Protein AF-A0A9D4UY77-F1 (afdb_monomer)

pLDDT: mean 85.76, std 10.76, range [27.75, 97.62]

Organism: Adiantum capillus-veneris (NCBI:txid13818)

Nearest PDB structures (foldseek):
  3sqc-assembly2_B  TM=8.772E-01  e=5.416E-09  Alicyclobacillus acidocaldarius
  2sqc-assembly1_A  TM=8.711E-01  e=1.471E-08  Alicyclobacillus acidocaldarius
  1gsz-assembly1_A  TM=8.778E-01  e=2.354E-08  Alicyclobacillus acidocaldarius
  6vpt-assembly1_A  TM=4.471E-01  e=2.193E-01  Mycobacterium tuberculosis

Mean predicted aligned error: 7.68 Å

Radius of gyration: 22.61 Å; Cα contacts (8 Å, |Δi|>4): 182; chains: 1; bounding box: 55×45×61 Å

Sequence (213 aa):
MACGARECIVPLMIICDKNCVFKLKPEVSFEELYAEGRKNVRFGFAFGGSLTDKLFVGIDYTFKAMEKIELVQFRRWGLKEAARWVLKRQDQDSGELLGYYLPMFYAMVCMKIWGYDVTHPVLHRPLSAFEMFSIERKEHCVIQSAVSPVWDTTLVVRALVESRLPLDHSALQKAGKWLLEKQITKHGDWSYKSKAGYVPVGIPILQQMVPRC

Structure (mmCIF, N/CA/C/O backbone):
data_AF-A0A9D4UY77-F1
#
_entry.id   AF-A0A9D4UY77-F1
#
loop_
_atom_site.group_PDB
_atom_site.id
_atom_site.type_symbol
_atom_site.label_atom_id
_atom_site.label_alt_id
_atom_site.label_comp_id
_atom_site.label_asym_id
_atom_site.label_entity_id
_atom_site.label_seq_id
_atom_site.pdbx_PDB_ins_code
_atom_site.Cartn_x
_atom_site.Cartn_y
_atom_site.Cartn_z
_atom_site.occupancy
_atom_site.B_iso_or_equiv
_atom_site.auth_seq_id
_atom_site.auth_comp_id
_atom_site.auth_asym_id
_atom_site.auth_atom_id
_atom_site.pdbx_PDB_model_num
ATOM 1 N N . MET A 1 1 ? 9.483 6.361 11.131 1.00 71.75 1 MET A N 1
ATOM 2 C CA . MET A 1 1 ? 8.745 5.217 10.560 1.00 71.75 1 MET A CA 1
ATOM 3 C C . MET A 1 1 ? 9.216 4.981 9.131 1.00 71.75 1 MET A C 1
ATOM 5 O O . MET A 1 1 ? 9.461 5.963 8.435 1.00 71.75 1 MET A O 1
ATOM 9 N N . ALA A 1 2 ? 9.406 3.721 8.730 1.00 81.50 2 ALA A N 1
ATOM 10 C CA . ALA A 1 2 ? 9.722 3.354 7.345 1.00 81.50 2 ALA A CA 1
ATOM 11 C C . ALA A 1 2 ? 8.554 3.703 6.400 1.00 81.50 2 ALA A C 1
ATOM 13 O O . ALA A 1 2 ? 7.419 3.828 6.866 1.00 81.50 2 ALA A O 1
ATOM 14 N N . CYS A 1 3 ? 8.812 3.871 5.096 1.00 80.06 3 CYS A N 1
ATOM 15 C CA . CYS A 1 3 ? 7.778 4.271 4.131 1.00 80.06 3 CYS A CA 1
ATOM 16 C C . CYS A 1 3 ? 6.617 3.266 4.075 1.00 80.06 3 CYS A C 1
ATOM 18 O O . CYS A 1 3 ? 5.494 3.667 4.363 1.00 80.06 3 CYS A O 1
ATOM 20 N N . GLY A 1 4 ? 6.897 1.976 3.855 1.00 76.62 4 GLY A N 1
ATOM 21 C CA . GLY A 1 4 ? 5.855 0.947 3.734 1.00 76.62 4 GLY A CA 1
ATOM 22 C C . GLY A 1 4 ? 5.005 0.779 4.998 1.00 76.62 4 GLY A C 1
ATOM 23 O O . GLY A 1 4 ? 3.791 0.630 4.926 1.00 76.62 4 GLY A O 1
ATOM 24 N N . ALA A 1 5 ? 5.610 0.906 6.185 1.00 85.69 5 ALA A N 1
ATOM 25 C CA . ALA A 1 5 ? 4.853 0.878 7.438 1.00 85.69 5 ALA A CA 1
ATOM 26 C C . ALA A 1 5 ? 3.889 2.072 7.547 1.00 85.69 5 ALA A C 1
ATOM 28 O O . ALA A 1 5 ? 2.734 1.908 7.930 1.00 85.69 5 ALA A O 1
ATOM 29 N N . ARG A 1 6 ? 4.342 3.275 7.178 1.00 88.69 6 ARG A N 1
ATOM 30 C CA . ARG A 1 6 ? 3.513 4.488 7.209 1.00 88.69 6 ARG A CA 1
ATOM 31 C C . ARG A 1 6 ? 2.354 4.408 6.214 1.00 88.69 6 ARG A C 1
ATOM 33 O O . ARG A 1 6 ? 1.256 4.850 6.534 1.00 88.69 6 ARG A O 1
ATOM 40 N N . GLU A 1 7 ? 2.601 3.834 5.043 1.00 88.50 7 GLU A N 1
ATOM 41 C CA . GLU A 1 7 ? 1.604 3.639 3.988 1.00 88.50 7 GLU A CA 1
ATOM 42 C C . GLU A 1 7 ? 0.463 2.708 4.414 1.00 88.50 7 GLU A C 1
ATOM 44 O O . GLU A 1 7 ? -0.681 2.974 4.065 1.00 88.50 7 GLU A O 1
ATOM 49 N N . CYS A 1 8 ? 0.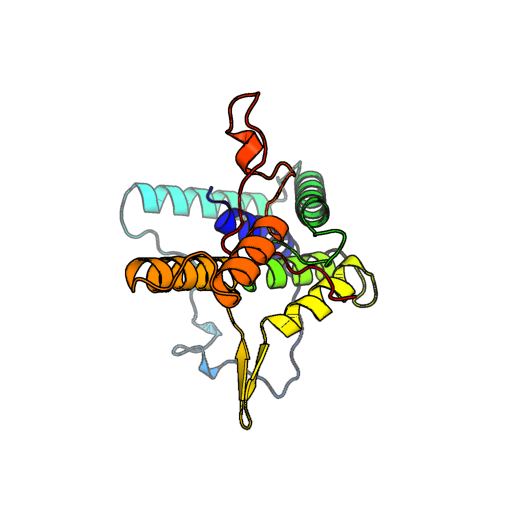734 1.693 5.240 1.00 91.06 8 CYS A N 1
ATOM 50 C CA . CYS A 1 8 ? -0.316 0.884 5.870 1.00 91.06 8 CYS A CA 1
ATOM 51 C C . CYS A 1 8 ? -0.981 1.597 7.056 1.00 91.06 8 CYS A C 1
ATOM 53 O O . CYS A 1 8 ? -2.202 1.574 7.200 1.00 91.06 8 CYS A O 1
ATOM 55 N N . ILE A 1 9 ? -0.179 2.208 7.933 1.00 92.81 9 ILE A N 1
ATOM 56 C CA . ILE A 1 9 ? -0.658 2.730 9.219 1.00 92.81 9 ILE A CA 1
ATOM 57 C C . ILE A 1 9 ? -1.608 3.913 9.031 1.00 92.81 9 ILE A C 1
ATOM 59 O O . ILE A 1 9 ? -2.610 3.986 9.735 1.00 92.81 9 ILE A O 1
ATOM 63 N N . VAL A 1 10 ? -1.347 4.821 8.085 1.00 93.38 10 VAL A N 1
ATOM 64 C CA . VAL A 1 10 ? -2.201 6.009 7.902 1.00 93.38 10 VAL A CA 1
ATOM 65 C C . VAL A 1 10 ? -3.646 5.650 7.515 1.00 93.38 10 VAL A C 1
ATOM 67 O O . VAL A 1 10 ? -4.557 6.121 8.199 1.00 93.38 10 VAL A O 1
ATOM 70 N N . PRO A 1 11 ? -3.900 4.792 6.508 1.00 93.19 11 PRO A N 1
ATOM 71 C CA . PRO A 1 11 ? -5.237 4.261 6.253 1.00 93.19 11 PRO A CA 1
ATOM 72 C C . PRO A 1 11 ? -5.823 3.486 7.438 1.00 93.19 11 PRO A C 1
ATOM 74 O O . PRO A 1 11 ? -6.992 3.683 7.774 1.00 93.19 11 PRO A O 1
ATOM 77 N N . LEU A 1 12 ? -5.022 2.641 8.100 1.00 94.19 12 LEU A N 1
ATOM 78 C CA . LEU A 1 12 ? -5.482 1.839 9.238 1.00 94.19 12 LEU A CA 1
ATOM 79 C C . LEU A 1 12 ? -5.956 2.697 10.410 1.00 94.19 12 LEU A C 1
ATOM 81 O O . LEU A 1 12 ? -6.930 2.326 11.053 1.00 94.19 12 LEU A O 1
ATOM 85 N N . MET A 1 13 ? -5.345 3.858 10.660 1.00 93.75 13 MET A N 1
ATOM 86 C CA . MET A 1 13 ? -5.824 4.780 11.695 1.00 93.75 13 MET A CA 1
ATOM 87 C C . MET A 1 13 ? -7.290 5.174 11.471 1.00 93.75 13 MET A C 1
ATOM 89 O O . MET A 1 13 ? -8.058 5.199 12.425 1.00 93.75 13 MET A O 1
ATOM 93 N N . ILE A 1 14 ? -7.703 5.424 10.223 1.00 93.94 14 ILE A N 1
ATOM 94 C CA . ILE A 1 14 ? -9.098 5.763 9.893 1.00 93.94 14 ILE A CA 1
ATOM 95 C C . ILE A 1 14 ? -10.001 4.533 10.006 1.00 93.94 14 ILE A C 1
ATOM 97 O O . ILE A 1 14 ? -11.114 4.634 10.520 1.00 93.94 14 ILE A O 1
ATOM 101 N N . ILE A 1 15 ? -9.536 3.374 9.533 1.00 94.56 15 ILE A N 1
ATOM 102 C CA . ILE A 1 15 ? -10.304 2.122 9.597 1.00 94.56 15 ILE A CA 1
ATOM 103 C C . ILE A 1 15 ? -10.591 1.748 11.057 1.00 94.56 15 ILE A C 1
ATOM 105 O O . ILE A 1 15 ? -11.744 1.493 11.404 1.00 94.56 15 ILE A O 1
ATOM 109 N N . CYS A 1 16 ? -9.565 1.762 11.911 1.00 92.25 16 CYS A N 1
ATOM 110 C CA . CYS A 1 16 ? -9.681 1.458 13.335 1.00 92.25 16 CYS A CA 1
ATOM 111 C C . CYS A 1 16 ? -10.553 2.481 14.069 1.00 92.25 16 CYS A C 1
ATOM 113 O O . CYS A 1 16 ? -11.378 2.090 14.886 1.00 92.25 16 CYS A O 1
ATOM 115 N N . ASP A 1 17 ? -10.418 3.770 13.742 1.00 91.62 17 ASP A N 1
ATOM 116 C CA . ASP A 1 17 ? -11.233 4.843 14.320 1.00 91.62 17 ASP A CA 1
ATOM 117 C C . ASP A 1 17 ? -12.728 4.667 14.035 1.00 91.62 17 ASP A C 1
ATOM 119 O O . ASP A 1 17 ? -13.570 4.828 14.917 1.00 91.62 17 ASP A O 1
ATOM 123 N N . LYS A 1 18 ? -13.060 4.329 12.787 1.00 89.25 18 LYS A N 1
ATOM 124 C CA . LYS A 1 18 ? -14.445 4.157 12.341 1.00 89.25 18 LYS A CA 1
ATOM 125 C C . LYS A 1 18 ? -15.036 2.820 12.760 1.00 89.25 18 LYS A C 1
ATOM 127 O O . LYS A 1 18 ? -16.258 2.715 12.824 1.00 89.25 18 LYS A O 1
ATOM 132 N N . ASN A 1 19 ? -14.182 1.823 12.996 1.00 87.19 19 ASN A N 1
ATOM 133 C CA . ASN A 1 19 ? -14.530 0.473 13.430 1.00 87.19 19 ASN A CA 1
ATOM 134 C C . ASN A 1 19 ? -15.744 -0.102 12.670 1.00 87.19 19 ASN A C 1
ATOM 136 O O . ASN A 1 19 ? -16.703 -0.606 13.257 1.00 87.19 19 ASN A O 1
ATOM 140 N N . CYS A 1 20 ? -15.745 0.066 11.343 1.00 88.19 20 CYS A N 1
ATOM 141 C CA . CYS A 1 20 ? -16.876 -0.311 10.504 1.00 88.19 20 CYS A CA 1
ATOM 142 C C . CYS A 1 20 ? -16.985 -1.838 10.428 1.00 88.19 20 CYS A C 1
ATOM 144 O O . CYS A 1 20 ? -16.041 -2.514 10.018 1.00 88.19 20 CYS A O 1
ATOM 146 N N . VAL A 1 21 ? -18.145 -2.380 10.803 1.00 88.19 21 VAL A N 1
ATOM 147 C CA . VAL A 1 21 ? -18.403 -3.823 10.771 1.00 88.19 21 VAL A CA 1
ATOM 148 C C . VAL A 1 21 ? -19.215 -4.172 9.529 1.00 88.19 21 VAL A C 1
ATOM 150 O O . VAL A 1 21 ? -20.401 -3.850 9.433 1.00 88.19 21 VAL A O 1
ATOM 153 N N . PHE A 1 22 ? -18.585 -4.879 8.593 1.00 86.06 22 PHE A N 1
ATOM 154 C CA . PHE A 1 22 ? -19.260 -5.455 7.434 1.00 86.06 22 PHE A CA 1
ATOM 155 C C . PHE A 1 22 ? -19.889 -6.793 7.829 1.00 86.06 22 PHE A C 1
ATOM 157 O O . PHE A 1 22 ? -19.186 -7.749 8.154 1.00 86.06 22 PHE A O 1
ATOM 164 N N . LYS A 1 23 ? -21.226 -6.853 7.842 1.00 86.12 23 LYS A N 1
ATOM 165 C CA . LYS A 1 23 ? -21.949 -8.084 8.177 1.00 86.12 23 LYS A CA 1
ATOM 166 C C . LYS A 1 23 ? -21.756 -9.114 7.067 1.00 86.12 23 LYS A C 1
ATOM 168 O O . LYS A 1 23 ? -22.012 -8.829 5.900 1.00 86.12 23 LYS A O 1
ATOM 173 N N . LEU A 1 24 ? -21.321 -10.304 7.458 1.00 85.69 24 LEU A N 1
ATOM 174 C CA . LEU A 1 24 ? -21.206 -11.451 6.568 1.00 85.69 24 LEU A CA 1
ATOM 175 C C . LEU A 1 24 ? -22.566 -12.121 6.391 1.00 85.69 24 LEU A C 1
ATOM 177 O O . LEU A 1 24 ? -23.494 -11.899 7.176 1.00 85.69 24 LEU A O 1
ATOM 181 N N . LYS A 1 25 ? -22.674 -12.941 5.347 1.00 87.56 25 LYS A N 1
ATOM 182 C CA . LYS A 1 25 ? -23.851 -13.785 5.167 1.00 87.56 25 LYS A CA 1
ATOM 183 C C . LYS A 1 25 ? -23.900 -14.851 6.274 1.00 87.56 25 LYS A C 1
ATOM 185 O O . LYS A 1 25 ? -22.834 -15.284 6.715 1.00 87.56 25 LYS A O 1
ATOM 190 N N . PRO A 1 26 ? -25.094 -15.283 6.720 1.00 79.25 26 PRO A N 1
ATOM 191 C CA . PRO A 1 26 ? -25.232 -16.200 7.853 1.00 79.25 26 PRO A CA 1
ATOM 192 C C . PRO A 1 26 ? -24.542 -17.556 7.663 1.00 79.25 26 PRO A C 1
ATOM 194 O O . PRO A 1 26 ? -24.238 -18.213 8.653 1.00 79.25 26 PRO A O 1
ATOM 197 N N . GLU A 1 27 ? -24.294 -17.980 6.420 1.00 84.94 27 GLU A N 1
ATOM 198 C CA . GLU A 1 27 ? -23.667 -19.274 6.129 1.00 84.94 27 GLU A CA 1
ATOM 199 C C . GLU A 1 27 ? -22.156 -19.294 6.410 1.00 84.94 27 GLU A C 1
ATOM 201 O O . GLU A 1 27 ? -21.567 -20.368 6.508 1.00 84.94 27 GLU A O 1
ATOM 206 N N . VAL A 1 28 ? -21.520 -18.125 6.543 1.00 84.62 28 VAL A N 1
ATOM 207 C CA . VAL A 1 28 ? -20.084 -18.008 6.823 1.00 84.62 28 VAL A CA 1
ATOM 208 C C . VAL A 1 28 ? -19.894 -17.697 8.304 1.00 84.62 28 VAL A C 1
ATOM 210 O O . VAL A 1 28 ? -20.137 -16.578 8.760 1.00 84.62 28 VAL A O 1
ATOM 213 N N . SER A 1 29 ? -19.450 -18.705 9.048 1.00 84.81 29 SER A N 1
ATOM 214 C CA . SER A 1 29 ? -19.019 -18.584 10.440 1.00 84.81 29 SER A CA 1
ATOM 215 C C . SER A 1 29 ? -17.493 -18.655 10.527 1.00 84.81 29 SER A C 1
ATOM 217 O O . SER A 1 29 ? -16.843 -19.091 9.587 1.00 84.81 29 SER A O 1
ATOM 219 N N . PHE A 1 30 ? -16.939 -18.198 11.648 1.00 87.44 30 PHE A N 1
ATOM 220 C CA . PHE A 1 30 ? -15.512 -18.310 11.974 1.00 87.44 30 PHE A CA 1
ATOM 221 C C . PHE A 1 30 ? -15.304 -18.889 13.378 1.00 87.44 30 PHE A C 1
ATOM 223 O O . PHE A 1 30 ? -14.289 -18.627 14.025 1.00 87.44 30 PHE A O 1
ATOM 230 N N . GLU A 1 31 ? -16.290 -19.620 13.903 1.00 87.12 31 GLU A N 1
ATOM 231 C CA . GLU A 1 31 ? -16.188 -20.241 15.230 1.00 87.12 31 GLU A CA 1
ATOM 232 C C . GLU A 1 31 ? -15.046 -21.273 15.278 1.00 87.12 31 GLU A C 1
ATOM 234 O O . GLU A 1 31 ? -14.397 -21.422 16.311 1.00 87.12 31 GLU A O 1
ATOM 239 N N . GLU A 1 32 ? -14.721 -21.900 14.145 1.00 89.25 32 GLU A N 1
ATOM 240 C CA . GLU A 1 32 ? -13.610 -22.841 13.987 1.00 89.25 32 GLU A CA 1
ATOM 241 C C . GLU A 1 32 ? -12.220 -22.213 14.182 1.00 89.25 32 GLU A C 1
ATOM 243 O O . GLU A 1 32 ? -11.266 -22.926 14.489 1.00 89.25 32 GLU A O 1
ATOM 248 N N . LEU A 1 33 ? -12.089 -20.886 14.051 1.00 90.25 33 LEU A N 1
ATOM 249 C CA . LEU A 1 33 ? -10.820 -20.188 14.293 1.00 90.25 33 LEU A CA 1
ATOM 250 C C . LEU A 1 33 ? -10.512 -20.032 15.791 1.00 90.25 33 LEU A C 1
ATOM 252 O O . LEU A 1 33 ? -9.394 -19.664 16.157 1.00 90.25 33 LEU A O 1
ATOM 256 N N . TYR A 1 34 ? -11.485 -20.299 16.666 1.00 89.25 34 TYR A N 1
ATOM 257 C CA . TYR A 1 34 ? -11.351 -20.134 18.107 1.00 89.25 34 TYR A CA 1
ATOM 258 C C . TYR A 1 34 ? -11.230 -21.489 18.804 1.00 89.25 34 TYR A C 1
ATOM 260 O O . TYR A 1 34 ? -12.232 -22.095 19.174 1.00 89.25 34 TYR A O 1
ATOM 268 N N . ALA A 1 35 ? -9.995 -21.927 19.066 1.00 87.25 35 ALA A N 1
ATOM 269 C CA . ALA A 1 35 ? -9.722 -23.197 19.753 1.00 87.25 35 ALA A CA 1
ATOM 270 C C . ALA A 1 35 ? -10.440 -23.324 21.114 1.00 87.25 35 ALA A C 1
ATOM 272 O O . ALA A 1 35 ? -10.899 -24.398 21.485 1.00 87.25 35 ALA A O 1
ATOM 273 N N . GLU A 1 36 ? -10.568 -22.215 21.845 1.00 87.12 36 GLU A N 1
ATOM 274 C CA . GLU A 1 36 ? -11.215 -22.153 23.164 1.00 87.12 36 GLU A CA 1
ATOM 275 C C . GLU A 1 36 ? -12.702 -21.746 23.084 1.00 87.12 36 GLU A C 1
ATOM 277 O O . GLU A 1 36 ? -13.371 -21.611 24.112 1.00 87.12 36 GLU A O 1
ATOM 282 N N . GLY A 1 37 ? -13.228 -21.529 21.872 1.00 86.25 37 GLY A N 1
ATOM 283 C CA . GLY A 1 37 ? -14.532 -20.923 21.609 1.00 86.25 37 GLY A CA 1
ATOM 284 C C . GLY A 1 37 ? -14.515 -19.395 21.734 1.00 86.25 37 GLY A C 1
ATOM 285 O O . GLY A 1 37 ? -13.884 -18.820 22.624 1.00 86.25 37 GLY A O 1
ATOM 286 N N . ARG A 1 38 ? -15.250 -18.701 20.856 1.00 83.94 38 ARG A N 1
ATOM 287 C CA . ARG A 1 38 ? -15.190 -17.234 20.700 1.00 83.94 38 ARG A CA 1
ATOM 288 C C . ARG A 1 38 ? -15.418 -16.430 21.986 1.00 83.94 38 ARG A C 1
ATOM 290 O O . ARG A 1 38 ? -14.855 -15.351 22.144 1.00 83.94 38 ARG A O 1
ATOM 297 N N . LYS A 1 39 ? -16.236 -16.941 22.911 1.00 84.50 39 LYS A N 1
ATOM 298 C CA . LYS A 1 39 ? -16.562 -16.272 24.186 1.00 84.50 39 LYS A CA 1
ATOM 299 C C . LYS A 1 39 ? -15.408 -16.264 25.193 1.00 84.50 39 LYS A C 1
ATOM 301 O O . LYS A 1 39 ? -15.383 -15.391 26.053 1.00 84.50 39 LYS A O 1
ATOM 306 N N . ASN A 1 40 ? -14.481 -17.213 25.091 1.00 83.88 40 ASN A N 1
ATOM 307 C CA . ASN A 1 40 ? -13.401 -17.392 26.066 1.00 83.88 40 ASN A CA 1
ATOM 308 C C . ASN A 1 40 ? -12.115 -16.647 25.676 1.00 83.88 40 ASN A C 1
ATOM 310 O O . ASN A 1 40 ? -11.180 -16.551 26.469 1.00 83.88 40 ASN A O 1
ATOM 314 N N . VAL A 1 41 ? -12.087 -16.071 24.473 1.00 83.12 41 VAL A N 1
ATOM 315 C CA . VAL A 1 41 ? -10.917 -15.401 23.908 1.00 83.12 41 VAL A CA 1
ATOM 316 C C . VAL A 1 41 ? -10.585 -14.131 24.682 1.00 83.12 41 VAL A C 1
ATOM 318 O O . VAL A 1 41 ? -11.417 -13.237 24.858 1.00 83.12 41 VAL A O 1
ATOM 321 N N . ARG A 1 42 ? -9.319 -14.012 25.081 1.00 80.06 42 ARG A N 1
ATOM 322 C CA . ARG A 1 42 ? -8.773 -12.804 25.702 1.00 80.06 42 ARG A CA 1
ATOM 323 C C . ARG A 1 42 ? -8.037 -11.969 24.657 1.00 80.06 42 ARG A C 1
ATOM 325 O O . ARG A 1 42 ? -6.944 -12.317 24.237 1.00 80.06 42 ARG A O 1
ATOM 332 N N . PHE A 1 43 ? -8.622 -10.836 24.273 1.00 75.12 43 PHE A N 1
ATOM 333 C CA . PHE A 1 43 ? -8.049 -9.919 23.274 1.00 75.12 43 PHE A CA 1
ATOM 334 C C . PHE A 1 43 ? -7.027 -8.912 23.843 1.00 75.12 43 PHE A C 1
ATOM 336 O O . PHE A 1 43 ? -6.484 -8.097 23.102 1.00 75.12 43 PHE A O 1
ATOM 343 N N . GLY A 1 44 ? -6.792 -8.914 25.159 1.00 71.38 44 GLY A N 1
ATOM 344 C CA . GLY A 1 44 ? -5.863 -7.991 25.817 1.00 71.38 44 GLY A CA 1
ATOM 345 C C . GLY A 1 44 ? -4.422 -8.498 25.800 1.00 71.38 44 GLY A C 1
ATOM 346 O O . GLY A 1 44 ? -4.177 -9.684 26.010 1.00 71.38 44 GLY A O 1
ATOM 347 N N . PHE A 1 45 ? -3.460 -7.592 25.617 1.00 72.06 45 PHE A N 1
ATOM 348 C CA . PHE A 1 45 ? -2.047 -7.918 25.807 1.00 72.06 45 PHE A CA 1
ATOM 349 C C . PHE A 1 45 ? -1.758 -8.145 27.294 1.00 72.06 45 PHE A C 1
ATOM 351 O O . PHE A 1 45 ? -2.169 -7.348 28.144 1.00 72.06 45 PHE A O 1
ATOM 358 N N . ALA A 1 46 ? -1.050 -9.231 27.607 1.00 69.19 46 ALA A N 1
ATOM 359 C CA . ALA A 1 46 ? -0.562 -9.487 28.955 1.00 69.19 46 ALA A CA 1
ATOM 360 C C . ALA A 1 46 ? 0.598 -8.533 29.280 1.00 69.19 46 ALA A C 1
ATOM 362 O O . ALA A 1 46 ? 1.474 -8.311 28.446 1.00 69.19 46 ALA A O 1
ATOM 363 N N . PHE A 1 47 ? 0.642 -8.012 30.510 1.00 67.81 47 PHE A N 1
ATOM 364 C CA . PHE A 1 47 ? 1.799 -7.280 31.037 1.00 67.81 47 PHE A CA 1
ATOM 365 C C . PHE A 1 47 ? 2.948 -8.256 31.351 1.00 67.81 47 PHE A C 1
ATOM 367 O O . PHE A 1 47 ? 3.301 -8.488 32.507 1.00 67.81 47 PHE A O 1
ATOM 374 N N . GLY A 1 48 ? 3.502 -8.873 30.311 1.00 66.06 48 GLY A N 1
ATOM 375 C CA . GLY A 1 48 ? 4.675 -9.742 30.369 1.00 66.06 48 GLY A CA 1
ATOM 376 C C . GLY A 1 48 ? 5.879 -9.093 29.687 1.00 66.06 48 GLY A C 1
ATOM 377 O O . GLY A 1 48 ? 5.722 -8.167 28.899 1.00 66.06 48 GLY A O 1
ATOM 378 N N . GLY A 1 49 ? 7.083 -9.580 29.990 1.00 80.19 49 GLY A N 1
ATOM 379 C CA . GLY A 1 49 ? 8.308 -9.161 29.304 1.00 80.19 49 GLY A CA 1
ATOM 380 C C . GLY A 1 49 ? 9.076 -8.015 29.969 1.00 80.19 49 GLY A C 1
ATOM 381 O O . GLY A 1 49 ? 9.046 -7.835 31.194 1.00 80.19 49 GLY A O 1
ATOM 382 N N . SER A 1 50 ? 9.827 -7.291 29.140 1.00 85.62 50 SER A N 1
ATOM 383 C CA . SER A 1 50 ? 10.787 -6.255 29.533 1.00 85.62 50 SER A CA 1
ATOM 384 C C . SER A 1 50 ? 10.107 -4.991 30.082 1.00 85.62 50 SER A C 1
ATOM 386 O O . SER A 1 50 ? 8.894 -4.801 29.969 1.00 85.62 50 SER A O 1
ATOM 388 N N . LEU A 1 51 ? 10.886 -4.087 30.691 1.00 87.25 51 LEU A N 1
ATOM 389 C CA . LEU A 1 51 ? 10.360 -2.813 31.202 1.00 87.25 51 LEU A CA 1
ATOM 390 C C . LEU A 1 51 ? 9.760 -1.949 30.081 1.00 87.25 51 LEU A C 1
ATOM 392 O O . LEU A 1 51 ? 8.738 -1.295 30.284 1.00 87.25 51 LEU A O 1
ATOM 396 N N . THR A 1 52 ? 10.364 -1.982 28.892 1.00 86.44 52 THR A N 1
ATOM 397 C CA . THR A 1 52 ? 9.856 -1.286 27.707 1.00 86.44 52 THR A CA 1
ATOM 398 C C . THR A 1 52 ? 8.513 -1.845 27.258 1.00 86.44 52 THR A C 1
ATOM 400 O O . THR A 1 52 ? 7.617 -1.061 26.962 1.00 86.44 52 THR A O 1
ATOM 403 N N . ASP A 1 53 ? 8.323 -3.166 27.288 1.00 85.38 53 ASP A N 1
ATOM 404 C CA . ASP A 1 53 ? 7.052 -3.787 26.889 1.00 85.38 53 ASP A CA 1
ATOM 405 C C . ASP A 1 53 ? 5.917 -3.335 27.809 1.00 85.38 53 ASP A C 1
ATOM 407 O O . ASP A 1 53 ? 4.863 -2.895 27.352 1.00 85.38 53 ASP A O 1
ATOM 411 N N . LYS A 1 54 ? 6.168 -3.344 29.123 1.00 88.50 54 LYS A N 1
ATOM 412 C CA . LYS A 1 54 ? 5.201 -2.870 30.123 1.00 88.50 54 LYS A CA 1
ATOM 413 C C . LYS A 1 54 ? 4.856 -1.395 29.930 1.00 88.50 54 LYS A C 1
ATOM 415 O O . LYS A 1 54 ? 3.692 -1.025 30.081 1.00 88.50 54 LYS A O 1
ATOM 420 N N . LEU A 1 55 ? 5.839 -0.569 29.570 1.00 91.44 55 LEU A N 1
ATOM 421 C CA . LEU A 1 55 ? 5.620 0.842 29.263 1.00 91.44 55 LEU A CA 1
ATOM 422 C C . LEU A 1 55 ? 4.731 1.015 28.023 1.00 91.44 55 LEU A C 1
ATOM 424 O O . LEU A 1 55 ? 3.747 1.750 28.086 1.00 91.44 55 LEU A O 1
ATOM 428 N N . PHE A 1 56 ? 5.030 0.322 26.920 1.00 90.12 56 PHE A N 1
ATOM 429 C CA . PHE A 1 56 ? 4.227 0.393 25.693 1.00 90.12 56 PHE A CA 1
ATOM 430 C C . PHE A 1 56 ? 2.787 -0.073 25.915 1.00 90.12 56 PHE A C 1
ATOM 432 O O . PHE A 1 56 ? 1.854 0.601 25.480 1.00 90.12 56 PHE A O 1
ATOM 439 N N . VAL A 1 57 ? 2.600 -1.180 26.637 1.00 88.19 57 VAL A N 1
ATOM 440 C CA . VAL A 1 57 ? 1.267 -1.693 26.978 1.00 88.19 57 VAL A CA 1
ATOM 441 C C . VAL A 1 57 ? 0.520 -0.701 27.878 1.00 88.19 57 VAL A C 1
ATOM 443 O O . VAL A 1 57 ? -0.655 -0.426 27.646 1.00 88.19 57 VAL A O 1
ATOM 446 N N . GLY A 1 58 ? 1.194 -0.096 28.862 1.00 89.81 58 GLY A N 1
ATOM 447 C CA . GLY A 1 58 ? 0.600 0.938 29.716 1.00 89.81 58 GLY A CA 1
ATOM 448 C C . GLY A 1 58 ? 0.144 2.178 28.937 1.00 89.81 58 GLY A C 1
ATOM 449 O O . GLY A 1 58 ? -0.962 2.677 29.160 1.00 89.81 58 GLY A O 1
ATOM 450 N N . ILE A 1 59 ? 0.957 2.646 27.984 1.00 91.88 59 ILE A N 1
ATOM 451 C CA . ILE A 1 59 ? 0.606 3.764 27.093 1.00 91.88 59 ILE A CA 1
ATOM 452 C C . ILE A 1 59 ? -0.603 3.400 26.218 1.00 91.88 59 ILE A C 1
ATOM 454 O O . ILE A 1 59 ? -1.542 4.189 26.124 1.00 91.88 59 ILE A O 1
ATOM 458 N N . ASP A 1 60 ? -0.623 2.201 25.631 1.00 90.50 60 ASP A N 1
ATOM 459 C CA . ASP A 1 60 ? -1.738 1.722 24.804 1.00 90.50 60 ASP A CA 1
AT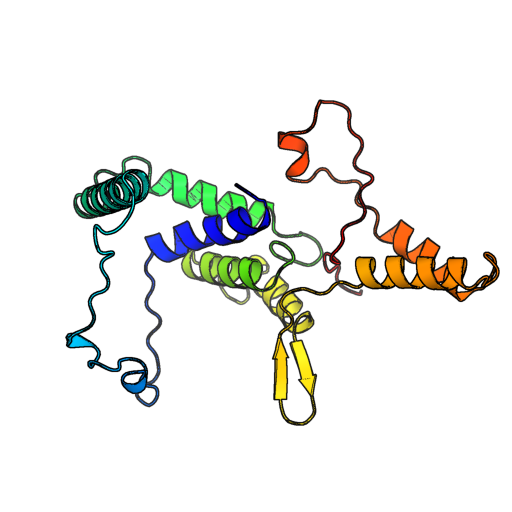OM 460 C C . ASP A 1 60 ? -3.062 1.663 25.589 1.00 90.50 60 ASP A C 1
ATOM 462 O O . ASP A 1 60 ? -4.077 2.202 25.139 1.00 90.50 60 ASP A O 1
ATOM 466 N N . TYR A 1 61 ? -3.057 1.101 26.804 1.00 89.25 61 TYR A N 1
ATOM 467 C CA . TYR A 1 61 ? -4.244 1.104 27.669 1.00 89.25 61 TYR A CA 1
ATOM 468 C C . TYR A 1 61 ? -4.683 2.520 28.050 1.00 89.25 61 TYR A C 1
ATOM 470 O O . TYR A 1 61 ? -5.885 2.786 28.107 1.00 89.25 61 TYR A O 1
ATOM 478 N N . THR A 1 62 ? -3.734 3.433 28.271 1.00 90.50 62 THR A N 1
ATOM 479 C CA . THR A 1 62 ? -4.036 4.836 28.583 1.00 90.50 62 THR A CA 1
ATOM 480 C C . THR A 1 62 ? -4.729 5.519 27.408 1.00 90.50 62 THR A C 1
ATOM 482 O O . THR A 1 62 ? -5.778 6.134 27.594 1.00 90.50 62 THR A O 1
ATOM 485 N N . PHE A 1 63 ? -4.221 5.358 26.183 1.00 90.06 63 PHE A N 1
ATOM 486 C CA . PHE A 1 63 ? -4.864 5.923 24.994 1.00 90.06 63 PHE A CA 1
ATOM 487 C C . PHE A 1 63 ? -6.246 5.324 24.732 1.00 90.06 63 PHE A C 1
ATOM 489 O O . PHE A 1 63 ? -7.183 6.071 24.452 1.00 90.06 63 PHE A O 1
ATOM 496 N N . LYS A 1 64 ? -6.422 4.012 24.916 1.00 88.00 64 LYS A N 1
ATOM 497 C CA . LYS A 1 64 ? -7.743 3.366 24.828 1.00 88.00 64 LYS A CA 1
ATOM 498 C C . LYS A 1 64 ? -8.712 3.883 25.892 1.00 88.00 64 LYS A C 1
ATOM 500 O O . LYS A 1 64 ? -9.898 4.049 25.615 1.00 88.00 64 LYS A O 1
ATOM 505 N N . ALA A 1 65 ? -8.233 4.141 27.110 1.00 89.88 65 ALA A N 1
ATOM 506 C CA . ALA A 1 65 ? -9.045 4.742 28.163 1.00 89.88 65 ALA A CA 1
ATOM 507 C C . ALA A 1 65 ? -9.448 6.178 27.797 1.00 89.88 65 ALA A C 1
ATOM 509 O O . ALA A 1 65 ? -10.628 6.499 27.894 1.00 89.88 65 ALA A O 1
ATOM 510 N N . MET A 1 66 ? -8.507 6.995 27.305 1.00 89.44 66 MET A N 1
ATOM 511 C CA . MET A 1 66 ? -8.769 8.354 26.812 1.00 89.44 66 MET A CA 1
ATOM 512 C C . MET A 1 66 ? -9.779 8.380 25.659 1.00 89.44 66 MET A C 1
ATOM 514 O O . MET A 1 66 ? -10.624 9.272 25.607 1.00 89.44 66 MET A O 1
ATOM 518 N N . GLU A 1 67 ? -9.717 7.399 24.756 1.00 87.50 67 GLU A N 1
ATOM 519 C CA . GLU A 1 67 ? -10.681 7.251 23.665 1.00 87.50 67 GLU A CA 1
ATOM 520 C C . GLU A 1 67 ? -12.090 6.942 24.191 1.00 87.50 67 GLU A C 1
ATOM 522 O O . GLU A 1 67 ? -13.053 7.555 23.733 1.00 87.50 67 GLU A O 1
ATOM 527 N N . LYS A 1 68 ? -12.218 6.058 25.193 1.00 86.62 68 LYS A N 1
ATOM 528 C CA . LYS A 1 68 ? -13.514 5.715 25.813 1.00 86.62 68 LYS A CA 1
ATOM 529 C C . LYS A 1 68 ? -14.191 6.893 26.510 1.00 86.62 68 LYS A C 1
ATOM 531 O O . LYS A 1 68 ? -15.414 6.933 26.558 1.00 86.62 68 LYS A O 1
ATOM 536 N N . ILE A 1 69 ? -13.409 7.817 27.064 1.00 90.44 69 ILE A N 1
ATOM 537 C CA . ILE A 1 69 ? -13.909 9.035 27.725 1.00 90.44 69 ILE A CA 1
ATOM 538 C C . ILE A 1 69 ? -13.959 10.245 26.777 1.00 90.44 69 ILE A C 1
ATOM 540 O O . ILE A 1 69 ? -14.137 11.370 27.232 1.00 90.44 69 ILE A O 1
ATOM 544 N N . GLU A 1 70 ? -13.774 10.023 25.470 1.00 83.75 70 GLU A N 1
ATOM 545 C CA . GLU A 1 70 ? -13.848 11.027 24.399 1.00 83.75 70 GLU A CA 1
ATOM 546 C C . GLU A 1 70 ? -12.912 12.245 24.559 1.00 83.75 70 GLU A C 1
ATOM 548 O O . GLU A 1 70 ? -13.111 13.286 23.930 1.00 83.75 70 GLU A O 1
ATOM 553 N N . LEU A 1 71 ? -11.817 12.123 25.320 1.00 84.25 71 LEU A N 1
ATOM 554 C CA . LEU A 1 71 ? -10.858 13.213 25.568 1.00 84.25 71 LEU A CA 1
ATOM 555 C C . LEU A 1 71 ? -9.855 13.435 24.416 1.00 84.25 71 LEU A C 1
ATOM 557 O O . LEU A 1 71 ? -8.695 13.787 24.634 1.00 84.25 71 LEU A O 1
ATOM 561 N N . VAL A 1 72 ? -10.284 13.254 23.164 1.00 83.06 72 VAL A N 1
ATOM 562 C CA . VAL A 1 72 ? -9.422 13.369 21.974 1.00 83.06 72 VAL A CA 1
ATOM 563 C C . VAL A 1 72 ? -9.804 14.608 21.158 1.00 83.06 72 VAL A C 1
ATOM 565 O O . VAL A 1 72 ? -10.441 14.528 20.106 1.00 83.06 72 VAL A O 1
ATOM 568 N N . GLN A 1 73 ? -9.391 15.779 21.647 1.00 82.06 73 GLN A N 1
ATOM 569 C CA . GLN A 1 73 ? -9.823 17.098 21.149 1.00 82.06 73 GLN A CA 1
ATOM 570 C C . GLN A 1 73 ? -9.582 17.332 19.643 1.00 82.06 73 GLN A C 1
ATOM 572 O O . GLN A 1 73 ? -10.354 18.038 18.997 1.00 82.06 73 GLN A O 1
ATOM 577 N N . PHE A 1 74 ? -8.563 16.702 19.046 1.00 88.38 74 PHE A N 1
ATOM 578 C CA . PHE A 1 74 ? -8.203 16.885 17.630 1.00 88.38 74 PHE A CA 1
ATOM 579 C C . PHE A 1 74 ? -8.528 15.685 16.731 1.00 88.38 74 PHE A C 1
ATOM 581 O O . PHE A 1 74 ? -8.085 15.646 15.580 1.00 88.38 74 PHE A O 1
ATOM 588 N N . ARG A 1 75 ? -9.338 14.727 17.207 1.00 89.38 75 ARG A N 1
ATOM 589 C CA . ARG A 1 75 ? -9.676 13.487 16.480 1.00 89.38 75 ARG A CA 1
ATOM 590 C C . ARG A 1 75 ? -10.147 13.756 15.048 1.00 89.38 75 ARG A C 1
ATOM 592 O O . ARG A 1 75 ? -9.569 13.256 14.089 1.00 89.38 75 ARG A O 1
ATOM 599 N N . ARG A 1 76 ? -11.151 14.625 14.880 1.00 90.44 76 ARG A N 1
ATOM 600 C CA . ARG A 1 76 ? -11.727 14.954 13.559 1.00 90.44 76 ARG A CA 1
ATOM 601 C C . ARG A 1 76 ? -10.719 15.591 12.606 1.00 90.44 76 ARG A C 1
ATOM 603 O O . ARG A 1 76 ? -10.769 15.324 11.408 1.00 90.44 76 ARG A O 1
ATOM 610 N N . TRP A 1 77 ? -9.847 16.454 13.122 1.00 93.44 77 TRP A N 1
ATOM 611 C CA . TRP A 1 77 ? -8.818 17.099 12.312 1.00 93.44 77 TRP A CA 1
ATOM 612 C C . TRP A 1 77 ? -7.777 16.073 11.855 1.00 93.44 77 TRP A C 1
ATOM 614 O O . TRP A 1 77 ? -7.534 15.964 10.656 1.00 93.44 77 TRP A O 1
ATOM 624 N N . GLY A 1 78 ? -7.277 15.239 12.773 1.00 93.56 78 GLY A N 1
ATOM 625 C CA . GLY A 1 78 ? -6.317 14.178 12.456 1.00 93.56 78 GLY A CA 1
ATOM 626 C C . GLY A 1 78 ? -6.837 13.196 11.404 1.00 93.56 78 GLY A C 1
ATOM 627 O O . GLY A 1 78 ? -6.118 12.867 10.464 1.00 93.56 78 GLY A O 1
ATOM 628 N N . LEU A 1 79 ? -8.111 12.800 11.489 1.00 93.50 79 LEU A N 1
ATOM 629 C CA . LEU A 1 79 ? -8.742 11.929 10.490 1.00 93.50 79 LEU A CA 1
ATOM 630 C C . LEU A 1 79 ? -8.838 12.585 9.107 1.00 93.50 79 LEU A C 1
ATOM 632 O O . LEU A 1 79 ? -8.574 11.935 8.097 1.00 93.50 79 LEU A O 1
ATOM 636 N N . LYS A 1 80 ? -9.184 13.877 9.045 1.00 94.75 80 LYS A N 1
ATOM 637 C CA . LYS A 1 80 ? -9.217 14.627 7.779 1.00 94.75 80 LYS A CA 1
ATOM 638 C C . LYS A 1 80 ? -7.824 14.754 7.166 1.00 94.75 80 LYS A C 1
ATOM 640 O O . LYS A 1 80 ? -7.688 14.588 5.955 1.00 94.75 80 LYS A O 1
ATOM 645 N N . GLU A 1 81 ? -6.803 15.022 7.979 1.00 95.38 81 GLU A N 1
ATOM 646 C CA . GLU A 1 81 ? -5.416 15.059 7.507 1.00 95.38 81 GLU A CA 1
ATOM 647 C C . GLU A 1 81 ? -4.947 13.689 7.020 1.00 95.38 81 GLU A C 1
ATOM 649 O O . GLU A 1 81 ? -4.333 13.609 5.960 1.00 95.38 81 GLU A O 1
ATOM 654 N N . ALA A 1 82 ? -5.282 12.609 7.729 1.00 94.38 82 ALA A N 1
ATOM 655 C CA . ALA A 1 82 ? -4.970 11.249 7.301 1.00 94.38 82 ALA A CA 1
ATOM 656 C C . ALA A 1 82 ? -5.646 10.912 5.960 1.00 94.38 82 ALA A C 1
ATOM 658 O O . ALA A 1 82 ? -4.985 10.417 5.049 1.00 94.38 82 ALA A O 1
ATOM 659 N N . ALA A 1 83 ? -6.925 11.257 5.782 1.00 93.50 83 ALA A N 1
ATOM 660 C CA . ALA A 1 83 ? -7.636 11.022 4.525 1.00 93.50 83 ALA A CA 1
ATOM 661 C C . ALA A 1 83 ? -7.018 11.837 3.378 1.00 93.50 83 ALA A C 1
ATOM 663 O O . ALA A 1 83 ? -6.760 11.307 2.295 1.00 93.50 83 ALA A O 1
ATOM 664 N N . ARG A 1 84 ? -6.693 13.112 3.629 1.00 94.00 84 ARG A N 1
ATOM 665 C CA . ARG A 1 84 ? -5.986 13.962 2.661 1.00 94.00 84 ARG A CA 1
ATOM 666 C C . ARG A 1 84 ? -4.600 13.414 2.329 1.00 94.00 84 ARG A C 1
ATOM 668 O O . ARG A 1 84 ? -4.179 13.482 1.177 1.00 94.00 84 ARG A O 1
ATOM 675 N N . TRP A 1 85 ? -3.891 12.876 3.318 1.00 92.69 85 TRP A N 1
ATOM 676 C CA . TRP A 1 85 ? -2.567 12.286 3.145 1.00 92.69 85 TRP A CA 1
ATOM 677 C C . TRP A 1 85 ? -2.603 11.091 2.191 1.00 92.69 85 TRP A C 1
ATOM 679 O O . TRP A 1 85 ? -1.710 10.987 1.345 1.00 92.69 85 TRP A O 1
ATOM 689 N N . VAL A 1 86 ? -3.635 10.243 2.307 1.00 91.56 86 VAL A N 1
ATOM 690 C CA . VAL A 1 86 ? -3.873 9.095 1.416 1.00 91.56 86 VAL A CA 1
ATOM 691 C C . VAL A 1 86 ? -4.192 9.579 0.001 1.00 91.56 86 VAL A C 1
ATOM 693 O O . VAL A 1 86 ? -3.506 9.187 -0.939 1.00 91.56 86 VAL A O 1
ATOM 696 N N . LEU A 1 87 ? -5.144 10.507 -0.150 1.00 90.12 87 LEU A N 1
ATOM 697 C CA . LEU A 1 87 ? -5.542 11.053 -1.456 1.00 90.12 87 LEU A CA 1
ATOM 698 C C . LEU A 1 87 ? -4.389 11.745 -2.194 1.00 90.12 87 LEU A C 1
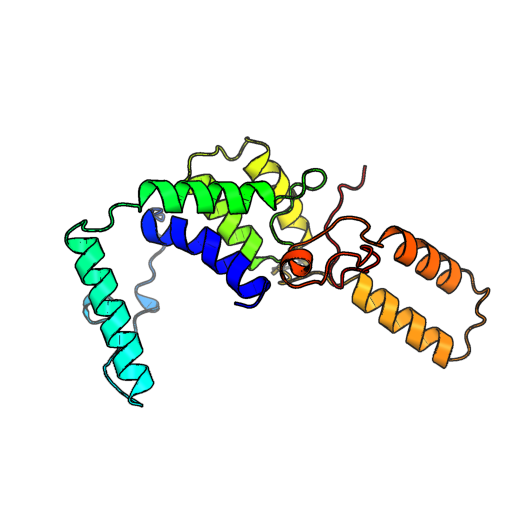ATOM 700 O O . LEU A 1 87 ? -4.238 11.584 -3.398 1.00 90.12 87 LEU A O 1
ATOM 704 N N . LYS A 1 88 ? -3.538 12.492 -1.480 1.00 88.75 88 LYS A N 1
ATOM 705 C CA . LYS A 1 88 ? -2.394 13.200 -2.080 1.00 88.75 88 LYS A CA 1
ATOM 706 C C . LYS A 1 88 ? -1.348 12.251 -2.682 1.00 88.75 88 LYS A C 1
ATOM 708 O O . LYS A 1 88 ? -0.549 12.685 -3.506 1.00 88.75 88 LYS A O 1
ATOM 713 N N . ARG A 1 89 ? -1.312 10.994 -2.233 1.00 85.00 89 ARG A N 1
ATOM 714 C CA . ARG A 1 89 ? -0.357 9.969 -2.687 1.00 85.00 89 ARG A CA 1
ATOM 715 C C . ARG A 1 89 ? -0.969 8.953 -3.639 1.00 85.00 89 ARG A C 1
ATOM 717 O O . ARG A 1 89 ? -0.268 8.032 -4.046 1.00 85.00 89 ARG A O 1
ATOM 724 N N . GLN A 1 90 ? -2.244 9.113 -3.978 1.00 83.62 90 GLN A N 1
ATOM 725 C CA . GLN A 1 90 ? -2.816 8.398 -5.100 1.00 83.62 90 GLN A CA 1
ATOM 726 C C . GLN A 1 90 ? -2.176 8.927 -6.383 1.00 83.62 90 GLN A C 1
ATOM 728 O O . GLN A 1 90 ? -2.142 10.140 -6.611 1.00 83.62 90 GLN A O 1
ATOM 733 N N . ASP A 1 91 ? -1.651 8.018 -7.196 1.00 75.56 91 ASP A N 1
ATOM 734 C CA . ASP A 1 91 ? -1.139 8.366 -8.511 1.00 75.56 91 ASP A CA 1
ATOM 735 C C . ASP A 1 91 ? -2.295 8.887 -9.377 1.00 75.56 91 ASP A C 1
ATOM 737 O O . ASP A 1 91 ? -3.376 8.299 -9.419 1.00 75.56 91 ASP A O 1
ATOM 741 N N . GLN A 1 92 ? -2.111 10.036 -10.026 1.00 68.25 92 GLN A N 1
ATOM 742 C CA . GLN A 1 92 ? -3.194 10.662 -10.787 1.00 68.25 92 GLN A CA 1
ATOM 743 C C . GLN A 1 92 ? -3.443 9.987 -12.136 1.00 68.25 92 GLN A C 1
ATOM 745 O O . GLN A 1 92 ? -4.570 10.071 -12.640 1.00 68.25 92 GLN A O 1
ATOM 750 N N . ASP A 1 93 ? -2.432 9.309 -12.678 1.00 65.62 93 ASP A N 1
ATOM 751 C CA . ASP A 1 93 ? -2.456 8.691 -13.996 1.00 65.62 93 ASP A CA 1
ATOM 752 C C . ASP A 1 93 ? -2.985 7.258 -13.880 1.00 65.62 93 ASP A C 1
ATOM 754 O O . ASP A 1 93 ? -3.994 6.916 -14.499 1.00 65.62 93 ASP A O 1
ATOM 758 N N . SER A 1 94 ? -2.387 6.429 -13.023 1.00 65.12 94 SER A N 1
ATOM 759 C CA . SER A 1 94 ? -2.834 5.042 -12.821 1.00 65.12 94 SER A CA 1
ATOM 760 C C . SER A 1 94 ? -3.914 4.861 -11.781 1.00 65.12 94 SER A C 1
ATOM 762 O O . SER A 1 94 ? -4.592 3.834 -11.767 1.00 65.12 94 SER A O 1
ATOM 764 N N . GLY A 1 95 ? -4.091 5.844 -10.903 1.00 68.31 95 GLY A N 1
ATOM 765 C CA . GLY A 1 95 ? -4.969 5.708 -9.753 1.00 68.31 95 GLY A CA 1
ATOM 766 C C . GLY A 1 95 ? -4.467 4.719 -8.712 1.00 68.31 95 GLY A C 1
ATOM 767 O O . GLY A 1 95 ? -5.217 4.456 -7.775 1.00 68.31 95 GLY A O 1
ATOM 768 N N . GLU A 1 96 ? -3.247 4.192 -8.839 1.00 71.81 96 GLU A N 1
ATOM 769 C CA . GLU A 1 96 ? -2.631 3.371 -7.806 1.00 71.81 96 GLU A CA 1
ATOM 770 C C . GLU A 1 96 ? -2.513 4.130 -6.492 1.00 71.81 96 GLU A C 1
ATOM 772 O O . GLU A 1 96 ? -2.181 5.317 -6.455 1.00 71.81 96 GLU A O 1
ATOM 777 N N . LEU A 1 97 ? -2.702 3.414 -5.387 1.00 69.94 97 LEU A N 1
ATOM 778 C CA . LEU A 1 97 ? -2.350 3.927 -4.075 1.00 69.94 97 LEU A CA 1
ATOM 779 C C . LEU A 1 97 ? -1.165 3.148 -3.540 1.00 69.94 97 LEU A C 1
ATOM 781 O O . LEU A 1 97 ? -1.272 1.963 -3.239 1.00 69.94 97 LEU A O 1
ATOM 785 N N . LEU A 1 98 ? -0.057 3.860 -3.336 1.00 68.62 98 LEU A N 1
ATOM 786 C CA . LEU A 1 98 ? 1.043 3.411 -2.484 1.00 68.62 98 LEU 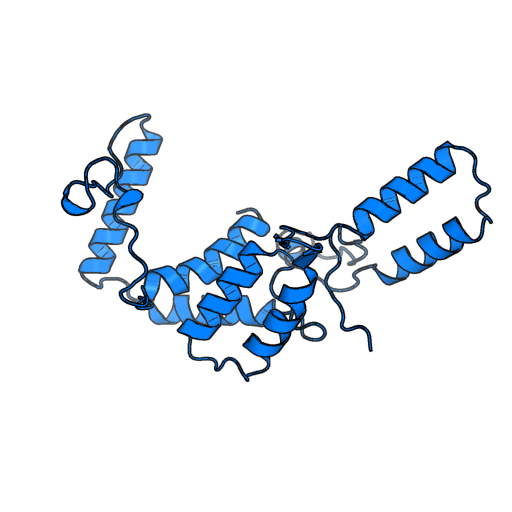A CA 1
ATOM 787 C C . LEU A 1 98 ? 1.783 2.151 -2.989 1.00 68.62 98 LEU A C 1
ATOM 789 O O . LEU A 1 98 ? 2.563 1.592 -2.237 1.00 68.62 98 LEU A O 1
ATOM 793 N N . GLY A 1 99 ? 1.593 1.720 -4.246 1.00 69.81 99 GLY A N 1
ATOM 794 C CA . GLY A 1 99 ? 2.488 0.815 -5.000 1.00 69.81 99 GLY A CA 1
ATOM 795 C C . GLY A 1 99 ? 2.670 -0.625 -4.488 1.00 69.81 99 GLY A C 1
ATOM 796 O O . GLY A 1 99 ? 3.458 -1.378 -5.057 1.00 69.81 99 GLY A O 1
ATOM 797 N N . TYR A 1 100 ? 1.966 -1.024 -3.429 1.00 81.69 100 TYR A N 1
ATOM 798 C CA . TYR A 1 100 ? 2.007 -2.364 -2.837 1.00 81.69 100 TYR A CA 1
ATOM 799 C C . TYR A 1 100 ? 0.586 -2.845 -2.559 1.00 81.69 100 TYR A C 1
ATOM 801 O O . TYR A 1 100 ? -0.276 -2.050 -2.173 1.00 81.69 100 TYR A O 1
ATOM 809 N N . TYR A 1 101 ? 0.365 -4.157 -2.647 1.00 85.56 101 TYR A N 1
ATOM 810 C CA . TYR A 1 101 ? -0.959 -4.753 -2.471 1.00 85.56 101 TYR A CA 1
ATOM 811 C C . TYR A 1 101 ? -1.641 -4.336 -1.157 1.00 85.56 101 TYR A C 1
ATOM 813 O O . TYR A 1 101 ? -2.777 -3.864 -1.149 1.00 85.56 101 TYR A O 1
ATOM 821 N N . LEU A 1 102 ? -0.938 -4.488 -0.029 1.00 88.06 102 LEU A N 1
ATOM 822 C CA . LEU A 1 102 ? -1.528 -4.312 1.298 1.00 88.06 102 LEU A CA 1
ATOM 823 C C . LEU A 1 102 ? -1.858 -2.838 1.630 1.00 88.06 102 LEU 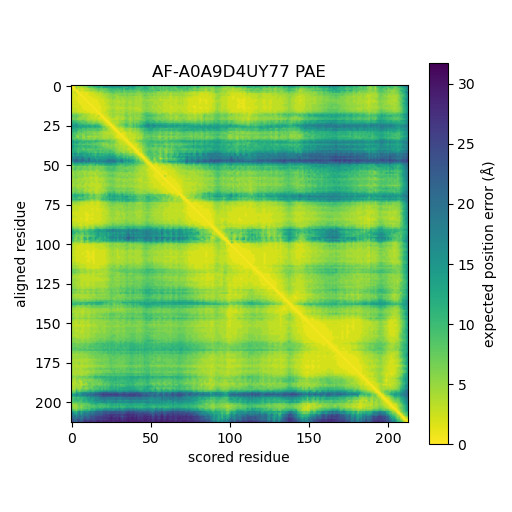A C 1
ATOM 825 O O . LEU A 1 102 ? -2.998 -2.572 2.019 1.00 88.06 102 LEU A O 1
ATOM 829 N N . PRO A 1 103 ? -0.943 -1.862 1.441 1.00 88.69 103 PRO A N 1
ATOM 830 C CA . PRO A 1 103 ? -1.287 -0.443 1.503 1.00 88.69 103 PRO A CA 1
ATOM 831 C C . PRO A 1 103 ? -2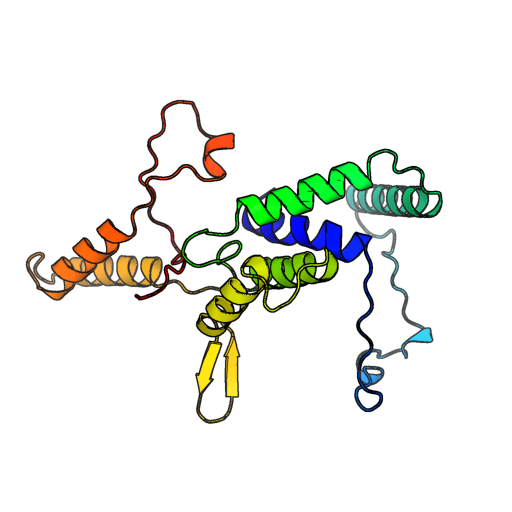.441 -0.052 0.583 1.00 88.69 103 PRO A C 1
ATOM 833 O O . PRO A 1 103 ? -3.320 0.695 1.011 1.00 88.69 103 PRO A O 1
ATOM 836 N N . MET A 1 104 ? -2.469 -0.569 -0.651 1.00 88.75 104 MET A N 1
ATOM 837 C CA . MET A 1 104 ? -3.527 -0.247 -1.609 1.00 88.75 104 MET A CA 1
ATOM 838 C C . MET A 1 104 ? -4.881 -0.773 -1.130 1.00 88.75 104 MET A C 1
ATOM 840 O O . MET A 1 104 ? -5.861 -0.029 -1.126 1.00 88.75 104 MET A O 1
ATOM 844 N N . PHE A 1 105 ? -4.923 -2.012 -0.633 1.00 90.75 105 PHE A N 1
ATOM 845 C CA . PHE A 1 105 ? -6.117 -2.593 -0.024 1.00 90.75 105 PHE A CA 1
ATOM 846 C C . PHE A 1 105 ? -6.636 -1.743 1.142 1.00 90.75 105 PHE A C 1
ATOM 848 O O . PHE A 1 105 ? -7.800 -1.334 1.143 1.00 90.75 105 PHE A O 1
ATOM 855 N N . TYR A 1 106 ? -5.775 -1.405 2.107 1.00 92.50 106 TYR A N 1
ATOM 856 C CA . TYR A 1 106 ? -6.189 -0.576 3.239 1.00 92.50 106 TYR A CA 1
ATOM 857 C C . TYR A 1 106 ? -6.615 0.824 2.815 1.00 92.50 106 TYR A C 1
ATOM 859 O O . TYR A 1 106 ? -7.572 1.363 3.366 1.00 92.50 106 TYR A O 1
ATOM 867 N N . ALA A 1 107 ? -5.957 1.419 1.827 1.00 91.88 107 ALA A N 1
ATOM 868 C CA . ALA A 1 107 ? -6.342 2.725 1.328 1.00 91.88 107 ALA A CA 1
ATOM 869 C C . ALA A 1 107 ? -7.717 2.696 0.636 1.00 91.88 107 ALA A C 1
ATOM 871 O O . ALA A 1 107 ? -8.530 3.584 0.889 1.00 91.88 107 ALA A O 1
ATOM 872 N N . MET A 1 108 ? -8.032 1.650 -0.137 1.00 92.00 108 MET A N 1
ATOM 873 C CA . MET A 1 108 ? -9.367 1.462 -0.720 1.00 92.00 108 MET A CA 1
ATOM 874 C C . MET A 1 108 ? -10.444 1.278 0.355 1.00 92.00 108 MET A C 1
ATOM 876 O O . MET A 1 108 ? -11.460 1.976 0.337 1.00 92.00 108 MET A O 1
ATOM 880 N N . VAL A 1 109 ? -10.218 0.396 1.336 1.00 93.06 109 VAL A N 1
ATOM 881 C CA . VAL A 1 109 ? -11.159 0.192 2.454 1.00 93.06 109 VAL A CA 1
ATOM 882 C C . VAL A 1 109 ? -11.360 1.494 3.232 1.00 93.06 109 VAL A C 1
ATOM 884 O O . VAL A 1 109 ? -12.492 1.877 3.530 1.00 93.06 109 VAL A O 1
ATOM 887 N N . CYS A 1 110 ? -10.275 2.220 3.499 1.00 94.00 110 CYS A N 1
ATOM 888 C CA . CYS A 1 110 ? -10.304 3.527 4.141 1.00 94.00 110 CYS A CA 1
ATOM 889 C C . CYS A 1 110 ? -11.160 4.531 3.355 1.00 94.00 110 CYS A C 1
ATOM 891 O O . CYS A 1 110 ? -12.059 5.137 3.935 1.00 94.00 110 CYS A O 1
ATOM 893 N N . MET A 1 111 ? -10.949 4.678 2.042 1.00 93.44 111 MET A N 1
ATOM 894 C CA . MET A 1 111 ? -11.730 5.606 1.214 1.00 93.44 111 MET A CA 1
ATOM 895 C C . MET A 1 111 ? -13.208 5.200 1.118 1.00 93.44 111 MET A C 1
ATOM 897 O O . MET A 1 111 ? -14.081 6.071 1.143 1.00 93.44 111 MET A O 1
ATOM 901 N N . LYS A 1 112 ? -13.516 3.896 1.093 1.00 93.94 112 LYS A N 1
ATOM 902 C CA . LYS A 1 112 ? -14.902 3.409 1.145 1.00 93.94 112 LYS A CA 1
ATOM 903 C C . LYS A 1 112 ? -15.584 3.777 2.463 1.00 93.94 112 LYS A C 1
ATOM 905 O O . LYS A 1 112 ? -16.695 4.300 2.447 1.00 93.94 112 LYS A O 1
ATOM 910 N N . ILE A 1 113 ? -14.911 3.558 3.594 1.00 93.94 113 ILE A N 1
ATOM 911 C CA . ILE A 1 113 ? -15.405 3.940 4.929 1.00 93.94 113 ILE A CA 1
ATOM 912 C C . ILE A 1 113 ? -15.511 5.467 5.069 1.00 93.94 113 ILE A C 1
ATOM 914 O O . ILE A 1 113 ? -16.402 5.970 5.753 1.00 93.94 113 ILE A O 1
ATOM 918 N N . TRP A 1 114 ? -14.625 6.216 4.408 1.00 93.44 114 TRP A N 1
ATOM 919 C CA . TRP A 1 114 ? -14.661 7.678 4.382 1.00 93.44 114 TRP A CA 1
ATOM 920 C C . TRP A 1 114 ? -15.888 8.237 3.645 1.00 93.44 114 TRP A C 1
ATOM 922 O O . TRP A 1 114 ? -16.277 9.377 3.898 1.00 93.44 114 TRP A O 1
ATOM 932 N N . GLY A 1 115 ? -16.517 7.433 2.782 1.00 92.62 115 GLY A N 1
ATOM 933 C CA . GLY A 1 115 ? -17.771 7.763 2.103 1.00 92.62 115 GLY A CA 1
ATOM 934 C C . GLY A 1 115 ? -17.673 7.864 0.582 1.00 92.62 115 GLY A C 1
ATOM 935 O O . GLY A 1 115 ? -18.641 8.283 -0.047 1.00 92.62 115 GLY A O 1
ATOM 936 N N . TYR A 1 116 ? -16.542 7.495 -0.028 1.00 92.88 116 TYR A N 1
ATOM 937 C CA . TYR A 1 116 ? -16.457 7.424 -1.487 1.00 92.88 116 TYR A CA 1
ATOM 938 C C . TYR A 1 116 ? -17.245 6.224 -2.024 1.00 92.88 116 TYR A C 1
ATOM 940 O O . TYR A 1 116 ? -17.212 5.123 -1.462 1.00 92.88 116 TYR A O 1
ATOM 948 N N . ASP A 1 117 ? -17.944 6.433 -3.138 1.00 92.50 117 ASP A N 1
ATOM 949 C CA . ASP A 1 117 ? -18.595 5.347 -3.861 1.00 92.50 117 ASP A CA 1
ATOM 950 C C . ASP A 1 117 ? -17.593 4.545 -4.705 1.00 92.50 117 ASP A C 1
ATOM 952 O O . ASP A 1 117 ? -16.582 5.079 -5.158 1.00 92.50 117 ASP A O 1
ATOM 956 N N . VAL A 1 118 ? -17.882 3.262 -4.934 1.00 88.75 118 VAL A N 1
ATOM 957 C CA . VAL A 1 118 ? -17.014 2.364 -5.718 1.00 88.75 118 VAL A CA 1
ATOM 958 C C . VAL A 1 118 ? -16.868 2.809 -7.175 1.00 88.75 118 VAL A C 1
ATOM 960 O O . VAL A 1 118 ? -15.840 2.542 -7.789 1.00 88.75 118 VAL A O 1
ATOM 963 N N . THR A 1 119 ? -17.856 3.530 -7.711 1.00 90.38 119 THR A N 1
ATOM 964 C CA . THR A 1 119 ? -17.809 4.116 -9.059 1.00 90.38 119 THR A CA 1
ATOM 965 C C . THR A 1 119 ? -16.989 5.406 -9.119 1.00 90.38 119 THR A C 1
ATOM 967 O O . THR A 1 119 ? -16.588 5.837 -10.199 1.00 90.38 119 THR A O 1
ATOM 970 N N . HIS A 1 120 ? -16.700 6.033 -7.973 1.00 91.06 120 HIS A N 1
ATOM 971 C CA . HIS A 1 120 ? -15.911 7.257 -7.932 1.00 91.06 120 HIS A CA 1
ATOM 972 C C . HIS A 1 120 ? -14.461 6.962 -8.364 1.00 91.06 120 HIS A C 1
ATOM 974 O O . HIS A 1 120 ? -13.891 5.975 -7.894 1.00 91.06 120 HIS A O 1
ATOM 980 N N . PRO A 1 121 ? -13.797 7.818 -9.170 1.00 87.69 121 PRO A N 1
ATOM 981 C CA . PRO A 1 121 ? -12.445 7.556 -9.689 1.00 87.69 121 PRO A CA 1
ATOM 982 C C . PRO A 1 121 ? -11.394 7.217 -8.622 1.00 87.69 121 PRO A C 1
ATOM 984 O O . PRO A 1 121 ? -10.489 6.428 -8.880 1.00 87.69 121 PRO A O 1
ATOM 987 N N . VAL A 1 122 ? -11.548 7.779 -7.417 1.00 88.25 122 VAL A N 1
ATOM 988 C CA . VAL A 1 122 ? -10.703 7.496 -6.239 1.00 88.25 122 VAL A CA 1
ATOM 989 C C . VAL A 1 122 ? -10.699 6.011 -5.870 1.00 88.25 122 VAL A C 1
ATOM 991 O O . VAL A 1 122 ? -9.667 5.527 -5.421 1.00 88.25 122 VAL A O 1
ATOM 994 N N . LEU A 1 123 ? -11.812 5.296 -6.061 1.00 89.38 123 LEU A N 1
ATOM 995 C CA . LEU A 1 123 ? -11.933 3.861 -5.782 1.00 89.38 123 LEU A CA 1
ATOM 996 C C . LEU A 1 123 ? -11.900 3.007 -7.051 1.00 89.38 123 LEU A C 1
ATOM 998 O O . LEU A 1 123 ? -11.259 1.963 -7.052 1.00 89.38 123 LEU A O 1
ATOM 1002 N N . HIS A 1 124 ? -12.528 3.455 -8.138 1.00 87.88 124 HIS A N 1
ATOM 1003 C CA . HIS A 1 124 ? -12.600 2.688 -9.380 1.00 87.88 124 HIS A CA 1
ATOM 1004 C C . HIS A 1 124 ? -11.214 2.393 -9.972 1.00 87.88 124 HIS A C 1
ATOM 1006 O O . HIS A 1 124 ? -10.918 1.259 -10.331 1.00 87.88 124 HIS A O 1
ATOM 1012 N N . ARG A 1 125 ? -10.339 3.402 -10.067 1.00 85.44 125 ARG A N 1
ATOM 1013 C CA . ARG A 1 125 ? -9.008 3.225 -10.669 1.00 85.44 125 ARG A CA 1
ATOM 1014 C C . ARG A 1 125 ? 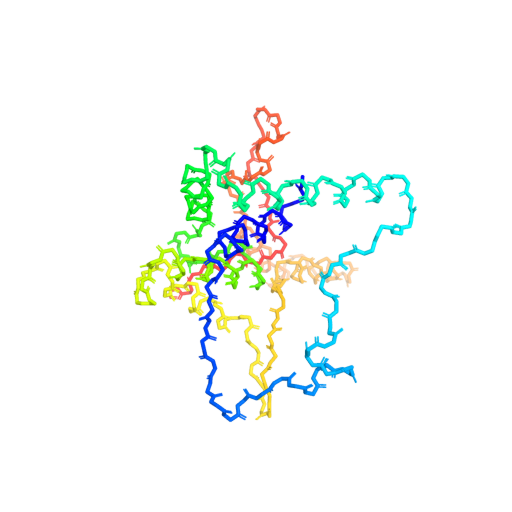-8.113 2.259 -9.881 1.00 85.44 125 ARG A C 1
ATOM 1016 O O . ARG A 1 125 ? -7.581 1.343 -10.503 1.00 85.44 125 ARG A O 1
ATOM 1023 N N . PRO A 1 126 ? -7.959 2.391 -8.546 1.00 85.69 126 PRO A N 1
ATOM 1024 C CA . PRO A 1 126 ? -7.172 1.422 -7.796 1.00 85.69 126 PRO A CA 1
ATOM 1025 C C . PRO A 1 126 ? -7.797 0.027 -7.792 1.00 85.69 126 PRO A C 1
ATOM 1027 O O . PRO A 1 126 ? -7.034 -0.927 -7.743 1.00 85.69 126 PRO A O 1
ATOM 1030 N N . LEU A 1 127 ? -9.124 -0.127 -7.910 1.00 86.38 127 LEU A N 1
ATOM 1031 C CA . LEU A 1 127 ? -9.738 -1.447 -8.126 1.00 86.38 127 LEU A CA 1
ATOM 1032 C C . LEU A 1 127 ? -9.255 -2.085 -9.437 1.00 86.38 127 LEU A C 1
ATOM 1034 O O . LEU A 1 127 ? -8.829 -3.235 -9.421 1.00 86.38 127 LEU A O 1
ATOM 1038 N N . SER A 1 128 ? -9.230 -1.334 -10.542 1.00 83.44 128 SER A N 1
ATOM 1039 C CA . SER A 1 128 ? -8.676 -1.829 -11.813 1.00 83.44 128 SER A CA 1
ATOM 1040 C C . SER A 1 128 ? -7.172 -2.123 -11.724 1.00 83.44 128 SER A C 1
ATOM 1042 O O . SER A 1 128 ? -6.696 -3.116 -12.262 1.00 83.44 128 SER A O 1
ATOM 1044 N N . ALA A 1 129 ? -6.403 -1.290 -11.015 1.00 80.44 129 ALA A N 1
ATOM 1045 C CA . ALA A 1 129 ? -4.979 -1.543 -10.779 1.00 80.44 129 ALA A CA 1
ATOM 1046 C C . ALA A 1 129 ? -4.751 -2.784 -9.893 1.00 80.44 129 ALA A C 1
ATOM 1048 O O . ALA A 1 129 ? -3.754 -3.489 -10.038 1.00 80.44 129 ALA A O 1
ATOM 1049 N N . PHE A 1 130 ? -5.687 -3.083 -8.988 1.00 80.62 130 PHE A N 1
ATOM 1050 C CA . PHE A 1 130 ? -5.615 -4.232 -8.088 1.00 80.62 130 PHE A CA 1
ATOM 1051 C C . PHE A 1 130 ? -5.601 -5.563 -8.846 1.00 80.62 130 PHE A C 1
ATOM 1053 O O . PHE A 1 130 ? -4.902 -6.491 -8.439 1.00 80.62 130 PHE A O 1
ATOM 1060 N N . GLU A 1 131 ? -6.301 -5.636 -9.980 1.00 81.81 131 GLU A N 1
ATOM 1061 C CA . GLU A 1 131 ? -6.316 -6.812 -10.856 1.00 81.81 131 GLU A CA 1
ATOM 1062 C C . GLU A 1 131 ? -4.923 -7.152 -11.406 1.00 81.81 131 GLU A C 1
ATOM 1064 O O . GLU A 1 131 ? -4.621 -8.325 -11.606 1.00 81.81 131 GLU A O 1
ATOM 1069 N N . MET A 1 132 ? -4.018 -6.180 -11.568 1.00 79.25 132 MET A N 1
ATOM 1070 C CA . MET A 1 132 ? -2.658 -6.452 -12.062 1.00 79.25 132 MET A CA 1
ATOM 1071 C C . MET A 1 132 ? -1.784 -7.222 -11.064 1.00 79.25 132 MET A C 1
ATOM 1073 O O . MET A 1 132 ? -0.792 -7.838 -11.460 1.00 79.25 132 MET A O 1
ATOM 1077 N N . PHE A 1 133 ? -2.132 -7.212 -9.774 1.00 84.75 133 PHE A N 1
ATOM 1078 C CA . PHE A 1 133 ? -1.474 -8.079 -8.795 1.00 84.75 133 PHE A CA 1
ATOM 1079 C C . PHE A 1 133 ? -1.920 -9.534 -8.936 1.00 84.75 133 PHE A C 1
ATOM 1081 O O . PHE A 1 133 ? -1.229 -10.429 -8.443 1.00 84.75 133 PHE A O 1
ATOM 1088 N N . SER A 1 134 ? -3.049 -9.779 -9.601 1.00 87.69 134 SER A N 1
ATOM 1089 C CA . SER A 1 134 ? -3.592 -11.113 -9.783 1.00 87.69 134 SER A CA 1
ATOM 1090 C C . SER A 1 134 ? -2.892 -11.855 -10.920 1.00 87.69 134 SER A C 1
ATOM 1092 O O . SER A 1 134 ? -2.624 -11.327 -11.998 1.00 87.69 134 SER A O 1
ATOM 1094 N N . ILE A 1 135 ? -2.559 -13.108 -10.648 1.00 88.75 135 ILE A N 1
ATOM 1095 C CA . ILE A 1 135 ? -2.051 -14.063 -11.615 1.00 88.75 135 ILE A CA 1
ATOM 1096 C C . ILE A 1 135 ? -3.082 -15.176 -11.706 1.00 88.75 135 ILE A C 1
ATOM 1098 O O . ILE A 1 135 ? -3.156 -16.050 -10.836 1.00 88.75 135 ILE A O 1
ATOM 1102 N N . GLU A 1 136 ? -3.844 -15.169 -12.791 1.00 90.50 136 GLU A N 1
ATOM 1103 C CA . GLU A 1 136 ? -4.784 -16.240 -13.084 1.00 90.50 136 GLU A CA 1
ATOM 1104 C C . GLU A 1 136 ? -4.039 -17.503 -13.545 1.00 90.50 136 GLU A C 1
ATOM 1106 O O . GLU A 1 136 ? -3.181 -17.486 -14.439 1.00 90.50 136 GLU A O 1
ATOM 1111 N N . ARG A 1 137 ? -4.351 -18.627 -12.899 1.00 91.31 137 ARG A N 1
ATOM 1112 C CA . ARG A 1 137 ? -3.976 -19.986 -13.306 1.00 91.31 137 ARG A CA 1
ATOM 1113 C C . ARG A 1 137 ? -5.256 -20.768 -13.596 1.00 91.31 137 ARG A C 1
ATOM 1115 O O . ARG A 1 137 ? -6.346 -20.347 -13.231 1.00 91.31 137 ARG A O 1
ATOM 1122 N N . LYS A 1 138 ? -5.126 -21.937 -14.233 1.00 90.94 138 LYS A N 1
ATOM 1123 C CA . LYS A 1 138 ? -6.285 -22.755 -14.638 1.00 90.94 138 LYS A CA 1
ATOM 1124 C C . LYS A 1 138 ? -7.225 -23.118 -13.478 1.00 90.94 138 LYS A C 1
ATOM 1126 O O . LYS A 1 138 ? -8.423 -23.208 -13.696 1.00 90.94 138 LYS A O 1
ATOM 1131 N N . GLU A 1 139 ? -6.685 -23.339 -12.280 1.00 94.12 139 GLU A N 1
ATOM 1132 C CA . GLU A 1 139 ? -7.444 -23.839 -11.119 1.00 94.12 139 GLU A CA 1
ATOM 1133 C C . GLU A 1 139 ? -7.493 -22.858 -9.942 1.00 94.12 139 GLU A C 1
ATOM 1135 O O . GLU A 1 139 ? -8.254 -23.057 -9.001 1.00 94.12 139 GLU A O 1
ATOM 1140 N N . HIS A 1 140 ? -6.662 -21.815 -9.951 1.00 92.06 140 HIS A N 1
ATOM 1141 C CA . HIS A 1 140 ? -6.551 -20.878 -8.838 1.00 92.06 140 HIS A CA 1
ATOM 1142 C C . HIS A 1 140 ? -6.041 -19.517 -9.308 1.00 92.06 140 HIS A C 1
ATOM 1144 O O . HIS A 1 140 ? -5.460 -19.385 -10.383 1.00 92.06 140 HIS A O 1
ATOM 1150 N N . CYS A 1 141 ? -6.217 -18.503 -8.469 1.00 91.25 141 CYS A N 1
ATOM 1151 C CA . CYS A 1 141 ? -5.656 -17.176 -8.673 1.00 91.25 141 CYS A CA 1
ATOM 1152 C C . CYS A 1 141 ? -4.651 -16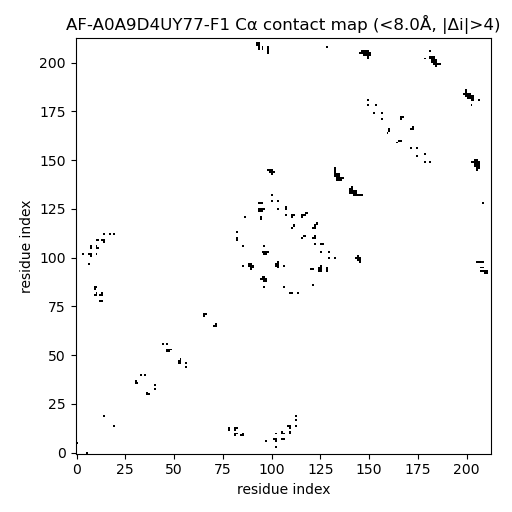.879 -7.556 1.00 91.25 1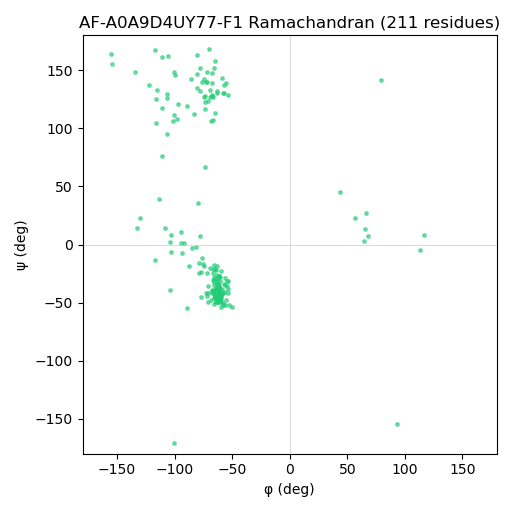41 CYS A C 1
ATOM 1154 O O . CYS A 1 141 ? -4.937 -17.122 -6.382 1.00 91.25 141 CYS A O 1
ATOM 1156 N N . VAL A 1 142 ? -3.468 -16.383 -7.921 1.00 90.94 142 VAL A N 1
ATOM 1157 C CA . VAL A 1 142 ? -2.440 -15.954 -6.963 1.00 90.94 142 VAL A CA 1
ATOM 1158 C C . VAL A 1 142 ? -2.373 -14.441 -6.959 1.00 90.94 142 VAL A C 1
ATOM 1160 O O . VAL A 1 142 ? -2.221 -13.823 -8.005 1.00 90.94 142 VAL A O 1
ATOM 1163 N N . ILE A 1 143 ? -2.425 -13.848 -5.775 1.00 88.94 143 ILE A N 1
ATOM 1164 C CA . ILE A 1 143 ? -2.240 -12.414 -5.602 1.00 88.94 143 ILE A CA 1
ATOM 1165 C C . ILE A 1 143 ? -0.791 -12.139 -5.205 1.00 88.94 143 ILE A C 1
ATOM 1167 O O . ILE A 1 143 ? -0.309 -12.619 -4.178 1.00 88.94 143 ILE A O 1
ATOM 1171 N N . GLN A 1 144 ? -0.097 -11.353 -6.019 1.00 87.94 144 GLN A N 1
ATOM 1172 C CA . GLN A 1 144 ? 1.253 -10.887 -5.730 1.00 87.94 144 GLN A CA 1
ATOM 1173 C C . GLN A 1 144 ? 1.222 -9.770 -4.686 1.00 87.94 144 GLN A C 1
ATOM 1175 O O . GLN A 1 144 ? 0.393 -8.865 -4.746 1.00 87.94 144 GLN A O 1
ATOM 1180 N N . SER A 1 145 ? 2.169 -9.788 -3.750 1.00 85.06 145 SER A N 1
ATOM 1181 C CA . SER A 1 145 ? 2.333 -8.698 -2.782 1.00 85.06 145 SER A CA 1
ATOM 1182 C C . SER A 1 145 ? 2.877 -7.417 -3.432 1.00 85.06 145 SER A C 1
ATOM 1184 O O . SER A 1 145 ? 2.495 -6.310 -3.044 1.00 85.06 145 SER A O 1
ATOM 1186 N N . ALA A 1 146 ? 3.766 -7.579 -4.413 1.00 84.50 146 ALA A N 1
ATOM 1187 C CA . ALA A 1 146 ? 4.403 -6.532 -5.199 1.00 84.50 146 ALA A CA 1
ATOM 1188 C C . ALA A 1 146 ? 4.825 -7.090 -6.569 1.00 84.50 146 ALA A C 1
ATOM 1190 O O . ALA A 1 146 ? 5.066 -8.290 -6.691 1.00 84.50 146 ALA A O 1
ATOM 1191 N N . VAL A 1 147 ? 4.954 -6.220 -7.576 1.00 84.00 147 VAL A N 1
ATOM 1192 C CA . VAL A 1 147 ? 5.442 -6.588 -8.918 1.00 84.00 147 VAL A CA 1
ATOM 1193 C C . VAL A 1 147 ? 6.761 -5.861 -9.189 1.00 84.00 147 VAL A C 1
ATOM 1195 O O . VAL A 1 147 ? 6.838 -4.635 -9.075 1.00 84.00 147 VAL A O 1
ATOM 1198 N N . SER A 1 148 ? 7.809 -6.609 -9.539 1.00 89.06 148 SER A N 1
ATOM 1199 C CA . SER A 1 148 ? 9.211 -6.156 -9.532 1.00 89.06 148 SER A CA 1
ATOM 1200 C C . SER A 1 148 ? 9.887 -6.052 -10.912 1.00 89.06 148 SER A C 1
ATOM 1202 O O . SER A 1 148 ? 11.074 -6.354 -11.026 1.00 89.06 148 SER A O 1
ATOM 1204 N N . PRO A 1 149 ? 9.221 -5.585 -11.987 1.00 89.00 149 PRO A N 1
ATOM 1205 C CA . PRO A 1 149 ? 9.769 -5.715 -13.337 1.00 89.00 149 PRO A CA 1
ATOM 1206 C C . PRO A 1 149 ? 11.045 -4.886 -13.538 1.00 89.00 149 PRO A C 1
ATOM 1208 O O . PRO A 1 149 ? 11.908 -5.266 -14.326 1.00 89.00 149 PRO A O 1
ATOM 1211 N N . VAL A 1 150 ? 11.194 -3.764 -12.825 1.00 91.06 150 VAL A N 1
ATOM 1212 C CA . VAL A 1 150 ? 12.391 -2.920 -12.908 1.00 91.06 150 VAL A CA 1
ATOM 1213 C C . VAL A 1 150 ? 13.585 -3.593 -12.242 1.00 91.06 150 VAL A C 1
ATOM 1215 O O . VAL A 1 150 ? 14.674 -3.631 -12.818 1.00 91.06 150 VAL A O 1
ATOM 1218 N N . TRP A 1 151 ? 13.366 -4.164 -11.059 1.00 91.75 151 TRP A N 1
ATOM 1219 C CA . TRP A 1 151 ? 14.361 -4.969 -10.360 1.00 91.75 151 TRP A CA 1
ATOM 1220 C C . TRP A 1 151 ? 14.819 -6.155 -11.212 1.00 91.75 151 TRP A C 1
ATOM 1222 O O . TRP A 1 151 ? 16.014 -6.292 -11.480 1.00 91.75 151 TRP A O 1
ATOM 1232 N N . ASP A 1 152 ? 13.869 -6.942 -11.718 1.00 94.31 152 ASP A N 1
ATOM 1233 C CA . ASP A 1 152 ? 14.151 -8.145 -12.504 1.00 94.31 152 ASP A CA 1
ATOM 1234 C C . ASP A 1 152 ? 14.887 -7.798 -13.803 1.00 94.31 152 ASP A C 1
ATOM 1236 O O . ASP A 1 152 ? 15.908 -8.406 -14.125 1.00 94.31 152 ASP A O 1
ATOM 1240 N N . THR A 1 153 ? 14.445 -6.752 -14.511 1.00 94.81 153 THR A N 1
ATOM 1241 C CA . THR A 1 153 ? 15.110 -6.288 -15.740 1.00 94.81 153 THR A CA 1
ATOM 1242 C C . THR A 1 153 ? 16.536 -5.826 -15.461 1.00 94.81 153 THR A C 1
ATOM 1244 O O . THR A 1 153 ? 17.446 -6.171 -16.212 1.00 94.81 153 THR A O 1
ATOM 1247 N N . THR A 1 154 ? 16.761 -5.082 -14.376 1.00 94.38 154 THR A N 1
ATOM 1248 C CA . THR A 1 154 ? 18.100 -4.583 -14.021 1.00 94.38 154 THR A CA 1
ATOM 1249 C C . THR A 1 154 ? 19.053 -5.735 -13.698 1.00 94.38 154 THR A C 1
ATOM 1251 O O . THR A 1 154 ? 20.199 -5.735 -14.155 1.00 94.38 154 THR A O 1
ATOM 1254 N N . LEU A 1 155 ? 18.581 -6.745 -12.958 1.00 95.88 155 LEU A N 1
ATOM 1255 C CA . LEU A 1 155 ? 19.375 -7.934 -12.642 1.00 95.88 155 LEU A CA 1
ATOM 1256 C C . LEU A 1 155 ? 19.685 -8.768 -13.889 1.00 95.88 155 LEU A C 1
ATOM 1258 O O . LEU A 1 155 ? 20.827 -9.191 -14.065 1.00 95.88 155 LEU A O 1
ATOM 1262 N N . VAL A 1 156 ? 18.708 -8.958 -14.780 1.00 96.81 156 VAL A N 1
ATOM 1263 C CA . VAL A 1 156 ? 18.906 -9.691 -16.040 1.00 96.81 156 VAL A CA 1
ATOM 1264 C C . VAL A 1 156 ? 19.878 -8.954 -16.958 1.00 96.81 156 VAL A C 1
ATOM 1266 O O . VAL A 1 156 ? 20.802 -9.574 -17.478 1.00 96.81 156 VAL A O 1
ATOM 1269 N N . VAL A 1 157 ? 19.728 -7.636 -17.125 1.00 96.56 157 VAL A N 1
ATOM 1270 C CA . VAL A 1 157 ? 20.666 -6.812 -17.909 1.00 96.56 157 VAL A CA 1
ATOM 1271 C C . VAL A 1 157 ? 22.085 -6.978 -17.377 1.00 96.56 157 VAL A C 1
ATOM 1273 O O . VAL A 1 157 ? 23.000 -7.246 -18.154 1.00 96.56 157 VAL A O 1
ATOM 1276 N N . ARG A 1 158 ? 22.266 -6.886 -16.055 1.00 96.56 158 ARG A N 1
ATOM 1277 C CA . ARG A 1 158 ? 23.572 -7.087 -15.427 1.00 96.56 158 ARG A CA 1
ATOM 1278 C C . ARG A 1 158 ? 24.133 -8.484 -15.707 1.00 96.56 158 ARG A C 1
ATOM 1280 O O . ARG A 1 158 ? 25.273 -8.588 -16.151 1.00 96.56 158 ARG A O 1
ATOM 1287 N N . ALA A 1 159 ? 23.340 -9.534 -15.501 1.00 97.62 159 ALA A N 1
ATOM 1288 C CA . ALA A 1 159 ? 23.769 -10.914 -15.726 1.00 97.62 159 ALA A CA 1
ATOM 1289 C C . ALA A 1 159 ? 24.166 -11.178 -17.191 1.00 97.62 159 ALA A C 1
ATOM 1291 O O . ALA A 1 159 ? 25.154 -11.864 -17.454 1.00 97.62 159 ALA A O 1
ATOM 1292 N N . LEU A 1 160 ? 23.435 -10.605 -18.153 1.00 97.06 160 LEU A N 1
ATOM 1293 C CA . LEU A 1 160 ? 23.738 -10.730 -19.582 1.00 97.06 160 LEU A CA 1
ATOM 1294 C C . LEU A 1 160 ? 25.046 -10.023 -19.961 1.00 97.06 160 LEU A C 1
ATOM 1296 O O . LEU A 1 160 ? 25.845 -10.582 -20.713 1.00 97.06 160 LEU A O 1
ATOM 1300 N N . VAL A 1 161 ? 25.289 -8.829 -19.415 1.00 97.06 161 VAL A N 1
ATOM 1301 C CA . VAL A 1 161 ? 26.550 -8.098 -19.621 1.00 97.06 161 VAL A CA 1
ATOM 1302 C C . VAL A 1 161 ? 27.726 -8.861 -19.007 1.00 97.06 161 VAL A C 1
ATOM 1304 O O . VAL A 1 161 ? 28.751 -9.037 -19.664 1.00 97.06 161 VAL A O 1
ATOM 1307 N N . GLU A 1 162 ? 27.576 -9.384 -17.786 1.00 97.31 162 GLU A N 1
ATOM 1308 C CA . GLU A 1 162 ? 28.601 -10.216 -17.132 1.00 97.31 162 GLU A CA 1
ATOM 1309 C C . GLU A 1 162 ? 28.859 -11.528 -17.903 1.00 97.31 162 GLU A C 1
ATOM 1311 O O . GLU A 1 162 ? 29.992 -12.009 -17.955 1.00 97.31 162 GLU A O 1
ATOM 1316 N N . SER A 1 163 ? 27.845 -12.049 -18.602 1.00 97.19 163 SER A N 1
ATOM 1317 C CA . SER A 1 163 ? 27.951 -13.202 -19.512 1.00 97.19 163 SER A CA 1
ATOM 1318 C C . SER A 1 163 ? 28.560 -12.863 -20.882 1.00 97.19 163 SER A C 1
ATOM 1320 O O . SER A 1 163 ? 28.595 -13.719 -21.765 1.00 97.19 163 SER A O 1
ATOM 1322 N N . ARG A 1 164 ? 29.071 -11.637 -21.064 1.00 96.94 164 ARG A N 1
ATOM 1323 C CA . ARG A 1 164 ? 29.723 -11.134 -22.289 1.00 96.94 164 ARG A CA 1
ATOM 1324 C C . ARG A 1 164 ? 28.801 -11.005 -23.504 1.00 96.94 164 ARG A C 1
ATOM 1326 O O . ARG A 1 164 ? 29.279 -11.054 -24.638 1.00 96.94 164 ARG A O 1
ATOM 1333 N N . LEU A 1 165 ? 27.499 -10.803 -23.294 1.00 96.31 165 LEU A N 1
ATOM 1334 C CA . LEU A 1 165 ? 26.615 -10.405 -24.387 1.00 96.31 165 LEU A CA 1
ATOM 1335 C C . LEU A 1 165 ? 27.048 -9.017 -24.915 1.00 96.31 165 LEU A C 1
ATOM 1337 O O . LEU A 1 165 ? 27.261 -8.115 -24.099 1.00 96.31 165 LEU A O 1
ATOM 1341 N N . PRO A 1 166 ? 27.181 -8.815 -26.241 1.00 96.50 166 PRO A N 1
ATOM 1342 C CA . PRO A 1 166 ? 27.573 -7.523 -26.804 1.00 96.50 166 PRO A CA 1
ATOM 1343 C C . PRO A 1 166 ? 26.628 -6.391 -26.380 1.00 96.50 166 PRO A C 1
ATOM 1345 O O . PRO A 1 166 ? 25.411 -6.564 -26.375 1.00 96.50 166 PRO A O 1
ATOM 1348 N N . LEU A 1 167 ? 27.168 -5.220 -26.030 1.00 93.69 167 LEU A N 1
ATOM 1349 C CA . LEU A 1 167 ? 26.373 -4.089 -25.520 1.00 93.69 167 LEU A CA 1
ATOM 1350 C C . LEU A 1 167 ? 25.416 -3.496 -26.566 1.00 93.69 167 LEU A C 1
ATOM 1352 O O . LEU A 1 167 ? 24.406 -2.888 -26.215 1.00 93.69 167 LEU A O 1
ATOM 1356 N N . ASP A 1 168 ? 25.719 -3.673 -27.847 1.00 95.44 168 ASP A N 1
ATOM 1357 C CA . ASP A 1 168 ? 24.887 -3.302 -28.993 1.00 95.44 168 ASP A CA 1
ATOM 1358 C C . ASP A 1 168 ? 23.794 -4.339 -29.303 1.00 95.44 168 ASP A C 1
ATOM 1360 O O . ASP A 1 168 ? 22.954 -4.115 -30.177 1.00 95.44 168 ASP A O 1
ATOM 1364 N N . HIS A 1 169 ? 23.737 -5.446 -28.553 1.00 97.25 169 HIS A N 1
ATOM 1365 C CA . HIS A 1 169 ? 22.685 -6.439 -28.699 1.00 97.25 169 HIS A CA 1
ATOM 1366 C C . HIS A 1 169 ? 21.303 -5.802 -28.484 1.00 97.25 169 HIS A C 1
ATOM 1368 O O . HIS A 1 169 ? 21.035 -5.146 -27.471 1.00 97.25 169 HIS A O 1
ATOM 1374 N N . SER A 1 170 ? 20.383 -6.055 -29.417 1.00 97.00 170 SER A N 1
ATOM 1375 C CA . SER A 1 170 ? 19.060 -5.416 -29.476 1.00 97.00 170 SER A CA 1
ATOM 1376 C C . SER A 1 170 ? 18.259 -5.535 -28.172 1.00 97.00 170 SER A C 1
ATOM 1378 O O . SER A 1 170 ? 17.605 -4.579 -27.753 1.00 97.00 170 SER A O 1
ATOM 1380 N N . ALA A 1 171 ? 18.346 -6.682 -27.488 1.00 95.12 171 ALA A N 1
ATOM 1381 C CA . ALA A 1 171 ? 17.695 -6.900 -26.195 1.00 95.12 171 ALA A CA 1
ATOM 1382 C C . ALA A 1 171 ? 18.225 -5.973 -25.082 1.00 95.12 171 ALA A C 1
ATOM 1384 O O . ALA A 1 171 ? 17.424 -5.442 -24.313 1.00 95.12 171 ALA A O 1
ATOM 1385 N N . LEU A 1 172 ? 19.543 -5.733 -25.018 1.00 96.50 172 LEU A N 1
ATOM 1386 C CA . LEU A 1 172 ? 20.145 -4.838 -24.022 1.00 96.50 172 LEU A CA 1
ATOM 1387 C C . LEU A 1 172 ? 19.805 -3.378 -24.316 1.00 96.50 172 LEU A C 1
ATOM 1389 O O . LEU A 1 172 ? 19.431 -2.647 -23.403 1.00 96.50 172 LEU A O 1
ATOM 1393 N N . GLN A 1 173 ? 19.841 -2.977 -25.588 1.00 96.44 173 GLN A N 1
ATOM 1394 C CA . GLN A 1 173 ? 19.434 -1.635 -26.014 1.00 96.44 173 GLN A CA 1
ATOM 1395 C C . GLN A 1 173 ? 17.966 -1.355 -25.669 1.00 96.44 173 GLN A C 1
ATOM 1397 O O . GLN A 1 173 ? 17.634 -0.306 -25.113 1.00 96.44 173 GLN A O 1
ATOM 1402 N N . LYS A 1 174 ? 17.079 -2.326 -25.926 1.00 96.56 174 LYS A N 1
ATOM 1403 C CA . LYS A 1 174 ? 15.659 -2.228 -25.570 1.00 96.56 174 LYS A CA 1
ATOM 1404 C C . LYS A 1 174 ? 15.457 -2.129 -24.057 1.00 96.56 174 LYS A C 1
ATOM 1406 O O . LYS A 1 174 ? 14.689 -1.278 -23.613 1.00 96.56 174 LYS A O 1
ATOM 1411 N N . ALA A 1 175 ? 16.136 -2.971 -23.278 1.00 95.44 175 ALA A N 1
ATOM 1412 C CA . ALA A 1 175 ? 16.041 -2.947 -21.821 1.00 95.44 175 ALA A CA 1
ATOM 1413 C C . ALA A 1 175 ? 16.574 -1.628 -21.238 1.00 95.44 175 ALA A C 1
ATOM 1415 O O . ALA A 1 175 ? 15.913 -1.028 -20.395 1.00 95.44 175 ALA A O 1
ATOM 1416 N N . GLY A 1 176 ? 17.712 -1.133 -21.735 1.00 94.56 176 GLY A N 1
ATOM 1417 C CA . GLY A 1 176 ? 18.282 0.153 -21.333 1.00 94.56 176 GLY A CA 1
ATOM 1418 C C . GLY A 1 176 ? 17.344 1.323 -21.627 1.00 94.56 176 GLY A C 1
ATOM 1419 O O . GLY A 1 176 ? 17.062 2.119 -20.733 1.00 94.56 176 GLY A O 1
ATOM 1420 N N . LYS A 1 177 ? 16.781 1.387 -22.842 1.00 95.19 177 LYS A N 1
ATOM 1421 C CA . LYS A 1 177 ? 15.787 2.410 -23.201 1.00 95.19 177 LYS A CA 1
ATOM 1422 C C . LYS A 1 177 ? 14.551 2.345 -22.300 1.00 95.19 177 LYS A C 1
ATOM 1424 O O . LYS A 1 177 ? 14.116 3.372 -21.792 1.00 95.19 177 LYS A O 1
ATOM 1429 N N . TRP A 1 178 ? 14.028 1.145 -22.055 1.00 94.50 178 TRP A N 1
ATOM 1430 C CA . TRP A 1 178 ? 12.878 0.959 -21.171 1.00 94.50 178 TRP A CA 1
ATOM 1431 C C . TRP A 1 178 ? 13.179 1.389 -19.727 1.00 94.50 178 TRP A C 1
ATOM 1433 O O . TRP A 1 178 ? 12.348 2.045 -19.110 1.00 94.50 178 TRP A O 1
ATOM 1443 N N . LEU A 1 179 ? 14.367 1.085 -19.190 1.00 93.12 179 LEU A N 1
ATOM 1444 C CA . LEU A 1 179 ? 14.771 1.524 -17.847 1.00 93.12 179 LEU A CA 1
ATOM 1445 C C . LEU A 1 179 ? 14.874 3.052 -17.743 1.00 93.12 179 LEU A C 1
ATOM 1447 O O . LEU A 1 179 ? 14.461 3.615 -16.730 1.00 93.12 179 LEU A O 1
ATOM 1451 N N . LEU A 1 180 ? 15.364 3.728 -18.789 1.00 92.31 180 LEU A N 1
ATOM 1452 C CA . LEU A 1 180 ? 15.391 5.195 -18.846 1.00 92.31 180 LEU A CA 1
ATOM 1453 C C . LEU A 1 180 ? 13.977 5.791 -18.810 1.00 92.31 180 LEU A C 1
ATOM 1455 O O . LEU A 1 180 ? 13.744 6.772 -18.110 1.00 92.31 180 LEU A O 1
ATOM 1459 N N . GLU A 1 181 ? 13.010 5.159 -19.480 1.00 90.69 181 GLU A N 1
ATOM 1460 C CA . GLU A 1 181 ? 11.594 5.557 -19.423 1.00 90.69 181 GLU A CA 1
ATOM 1461 C C . GLU A 1 181 ? 10.970 5.369 -18.026 1.00 90.69 181 GLU A C 1
ATOM 1463 O O . GLU A 1 181 ? 9.921 5.947 -17.741 1.00 90.69 181 GLU A O 1
ATOM 1468 N N . LYS A 1 182 ? 11.587 4.576 -17.136 1.00 88.62 182 LYS A N 1
ATOM 1469 C CA . LYS A 1 182 ? 11.133 4.382 -15.744 1.00 88.62 182 LYS A CA 1
ATOM 1470 C C . LYS A 1 182 ? 11.765 5.345 -14.742 1.00 88.62 182 LYS A C 1
ATOM 1472 O O . LYS A 1 182 ? 11.460 5.257 -13.553 1.00 88.62 182 LYS A O 1
ATOM 1477 N N . GLN A 1 183 ? 12.625 6.259 -15.182 1.00 88.56 183 GLN A N 1
ATOM 1478 C CA . GLN A 1 183 ? 13.250 7.228 -14.292 1.00 88.56 183 GLN A CA 1
ATOM 1479 C C . GLN A 1 183 ? 12.221 8.219 -13.727 1.00 88.56 183 GLN A C 1
ATOM 1481 O O . GLN A 1 183 ? 11.500 8.891 -14.464 1.00 88.56 183 GLN A O 1
ATOM 1486 N N . ILE A 1 184 ? 12.183 8.349 -12.399 1.00 84.88 184 ILE A N 1
ATOM 1487 C CA . ILE A 1 184 ? 11.301 9.289 -11.708 1.00 84.88 184 ILE A CA 1
ATOM 1488 C C . ILE A 1 184 ? 12.012 10.630 -11.551 1.00 84.88 184 ILE A C 1
ATOM 1490 O O . ILE A 1 184 ? 13.014 10.746 -10.844 1.00 84.88 184 ILE A O 1
ATOM 1494 N N . THR A 1 185 ? 11.410 11.661 -12.141 1.00 85.94 185 THR A N 1
ATOM 1495 C CA . THR A 1 185 ? 11.847 13.065 -12.067 1.00 85.94 185 THR A CA 1
ATOM 1496 C C . THR A 1 185 ? 11.007 13.907 -11.103 1.00 85.94 185 THR A C 1
ATOM 1498 O O . THR A 1 185 ? 11.157 15.125 -11.025 1.00 85.94 185 THR A O 1
ATOM 1501 N N . LYS A 1 186 ? 10.111 13.273 -10.339 1.00 82.12 186 LYS A N 1
ATOM 1502 C CA . LYS A 1 186 ? 9.276 13.923 -9.320 1.00 82.12 186 LYS A CA 1
ATOM 1503 C C . LYS A 1 186 ? 9.852 13.693 -7.921 1.00 82.12 186 LYS A C 1
ATOM 1505 O O . LYS A 1 186 ? 10.428 12.646 -7.623 1.00 82.12 186 LYS A O 1
ATOM 1510 N N . HIS A 1 187 ? 9.663 14.659 -7.025 1.00 82.56 187 HIS A N 1
ATOM 1511 C CA . HIS A 1 187 ? 10.018 14.483 -5.617 1.00 82.56 187 HIS A CA 1
ATOM 1512 C C . HIS A 1 187 ? 9.013 13.575 -4.906 1.00 82.56 187 HIS A C 1
ATOM 1514 O O . HIS A 1 187 ? 7.812 13.831 -4.917 1.00 82.56 187 HIS A O 1
ATOM 1520 N N . GLY A 1 188 ? 9.527 12.537 -4.244 1.00 81.38 188 GLY A N 1
ATOM 1521 C CA . GLY A 1 188 ? 8.755 11.685 -3.343 1.00 81.38 188 GLY A CA 1
ATOM 1522 C C . GLY A 1 188 ? 8.970 12.044 -1.872 1.00 81.38 188 GLY A C 1
ATOM 1523 O O . GLY A 1 188 ? 9.642 13.019 -1.528 1.00 81.38 188 GLY A O 1
ATOM 1524 N N . ASP A 1 189 ? 8.462 11.194 -0.981 1.00 82.62 189 ASP A N 1
ATOM 1525 C CA . ASP A 1 189 ? 8.554 11.382 0.475 1.00 82.62 189 ASP A CA 1
ATOM 1526 C C . ASP A 1 189 ? 9.988 11.372 1.027 1.00 82.62 189 ASP A C 1
ATOM 1528 O O . ASP A 1 189 ? 10.235 11.876 2.124 1.00 82.62 189 ASP A O 1
ATOM 1532 N N . TRP A 1 190 ? 10.946 10.832 0.270 1.00 82.50 190 TRP A N 1
ATOM 1533 C CA . TRP A 1 190 ? 12.371 10.894 0.598 1.00 82.50 190 TRP A CA 1
ATOM 1534 C C . TRP A 1 190 ? 12.890 12.338 0.662 1.00 82.50 190 TRP A C 1
ATOM 1536 O O . TRP A 1 190 ? 13.823 12.618 1.416 1.00 82.50 190 TRP A O 1
ATOM 1546 N N . SER A 1 191 ? 12.261 13.267 -0.069 1.00 84.62 191 SER A N 1
ATOM 1547 C CA . SER A 1 191 ? 12.668 14.676 -0.111 1.00 84.62 191 SER A CA 1
ATOM 1548 C C . SER A 1 191 ? 12.576 15.355 1.258 1.00 84.62 191 SER A C 1
ATOM 1550 O O . SER A 1 191 ? 13.385 16.226 1.550 1.00 84.62 191 SER A O 1
ATOM 1552 N N . TYR A 1 192 ? 11.694 14.883 2.148 1.00 83.56 192 TYR A N 1
ATOM 1553 C CA . TYR A 1 192 ? 11.533 15.416 3.505 1.00 83.56 192 TYR A CA 1
ATOM 1554 C C . TYR A 1 192 ? 12.802 15.308 4.365 1.00 83.56 192 TYR A C 1
ATOM 1556 O O . TYR A 1 192 ? 13.029 16.124 5.252 1.00 83.56 192 TYR A O 1
ATOM 1564 N N . LYS A 1 193 ? 13.618 14.274 4.132 1.00 82.00 193 LYS A N 1
ATOM 1565 C CA . LYS A 1 193 ? 14.886 14.060 4.850 1.00 82.00 193 LYS A CA 1
ATOM 1566 C C . LYS A 1 193 ? 16.111 14.433 4.020 1.00 82.00 193 LYS A C 1
ATOM 1568 O O . LYS A 1 193 ? 17.228 14.367 4.528 1.00 82.00 193 LYS A O 1
ATOM 1573 N N . SER A 1 194 ? 15.913 14.761 2.749 1.00 79.88 194 SER A N 1
ATOM 1574 C CA . SER A 1 194 ? 16.999 15.105 1.845 1.00 79.88 194 SER A CA 1
ATOM 1575 C C . SER A 1 194 ? 17.424 16.557 2.054 1.00 79.88 194 SER A C 1
ATOM 1577 O O . SER A 1 194 ? 16.596 17.411 2.368 1.00 79.88 194 SER A O 1
ATOM 1579 N N . LYS A 1 195 ? 18.717 16.856 1.878 1.00 71.56 195 LYS A N 1
ATOM 1580 C CA . LYS A 1 195 ? 19.184 18.252 1.882 1.00 71.56 195 LYS A CA 1
ATOM 1581 C C . LYS A 1 195 ? 18.597 18.978 0.665 1.00 71.56 195 LYS A C 1
ATOM 1583 O O . LYS A 1 195 ? 18.335 18.362 -0.367 1.00 71.56 195 LYS A O 1
ATOM 1588 N N . ALA A 1 196 ? 18.396 20.288 0.765 1.00 69.12 196 ALA A N 1
ATOM 1589 C CA . ALA A 1 196 ? 17.974 21.078 -0.387 1.00 69.12 196 ALA A CA 1
ATOM 1590 C C . ALA A 1 196 ? 18.986 20.908 -1.544 1.00 69.12 196 ALA A C 1
ATOM 1592 O O . ALA A 1 196 ? 20.189 21.016 -1.318 1.00 69.12 196 ALA A O 1
ATOM 1593 N N . GLY A 1 197 ? 18.500 20.610 -2.757 1.00 69.94 197 GLY A N 1
ATOM 1594 C CA . GLY A 1 197 ? 19.319 20.531 -3.978 1.00 69.94 197 GLY A CA 1
ATOM 1595 C C . GLY A 1 197 ? 19.478 19.148 -4.628 1.00 69.94 197 GLY A C 1
ATOM 1596 O O . GLY A 1 197 ? 20.043 19.068 -5.715 1.00 69.94 197 GLY A O 1
ATOM 1597 N N . TYR A 1 198 ? 18.974 18.060 -4.034 1.00 78.81 198 TYR A N 1
ATOM 1598 C CA . TYR A 1 198 ? 19.002 16.752 -4.707 1.00 78.81 198 TYR A CA 1
ATOM 1599 C C . TYR A 1 198 ? 17.981 16.678 -5.842 1.00 78.81 198 TYR A C 1
ATOM 1601 O O . TYR A 1 198 ? 16.779 16.813 -5.613 1.00 78.81 198 TYR A O 1
ATOM 1609 N N . VAL A 1 199 ? 18.463 16.399 -7.053 1.00 80.31 199 VAL A N 1
ATOM 1610 C CA . VAL A 1 199 ? 17.621 16.219 -8.239 1.00 80.31 199 VAL A CA 1
ATOM 1611 C C . VAL A 1 199 ? 16.988 14.820 -8.215 1.00 80.31 199 VAL A C 1
ATOM 1613 O O . VAL A 1 199 ? 17.695 13.836 -7.981 1.00 80.31 199 VAL A O 1
ATOM 1616 N N . PRO A 1 200 ? 15.670 14.692 -8.441 1.00 80.56 200 PRO A N 1
ATOM 1617 C CA . PRO A 1 200 ? 15.013 13.397 -8.578 1.00 80.56 200 PRO A CA 1
ATOM 1618 C C . PRO A 1 200 ? 15.491 12.696 -9.859 1.00 80.56 200 PRO A C 1
ATOM 1620 O O . PRO A 1 200 ? 15.142 13.092 -10.965 1.00 80.56 200 PRO A O 1
ATOM 1623 N N . VAL A 1 201 ? 16.319 11.664 -9.696 1.00 81.81 201 VAL A N 1
ATOM 1624 C CA . VAL A 1 201 ? 16.831 10.813 -10.791 1.00 81.81 201 VAL A CA 1
ATOM 1625 C C . VAL A 1 201 ? 16.701 9.321 -10.474 1.00 81.81 201 VAL A C 1
ATOM 1627 O O . VAL A 1 201 ? 17.337 8.485 -11.112 1.00 81.81 201 VAL A O 1
ATOM 1630 N N . GLY A 1 202 ? 15.908 8.985 -9.454 1.00 83.25 202 GLY A N 1
ATOM 1631 C CA . GLY A 1 202 ? 15.764 7.620 -8.961 1.00 83.25 202 GLY A CA 1
ATOM 1632 C C . GLY A 1 202 ? 14.978 6.735 -9.923 1.00 83.25 202 GLY A C 1
ATOM 1633 O O . GLY A 1 202 ? 14.053 7.191 -10.590 1.00 83.25 202 GLY A O 1
ATOM 1634 N N . ILE A 1 203 ? 15.323 5.451 -9.947 1.00 83.81 203 ILE A N 1
ATOM 1635 C CA . ILE A 1 203 ? 14.562 4.415 -10.643 1.00 83.81 203 ILE A CA 1
ATOM 1636 C C . ILE A 1 203 ? 13.843 3.582 -9.570 1.00 83.81 203 ILE A C 1
ATOM 1638 O O . ILE A 1 203 ? 14.496 3.127 -8.625 1.00 83.81 203 ILE A O 1
ATOM 1642 N N . PRO A 1 204 ? 12.515 3.404 -9.649 1.00 82.19 204 PRO A N 1
ATOM 1643 C CA . PRO A 1 204 ? 11.781 2.655 -8.644 1.00 82.19 204 PRO A CA 1
ATOM 1644 C C . PRO A 1 204 ? 12.036 1.151 -8.808 1.00 82.19 204 PRO A C 1
ATOM 1646 O O . PRO A 1 204 ? 12.135 0.643 -9.918 1.00 82.19 204 PRO A O 1
ATOM 1649 N N . ILE A 1 205 ? 12.132 0.426 -7.693 1.00 76.94 205 ILE A N 1
ATOM 1650 C CA . ILE A 1 205 ? 12.306 -1.040 -7.697 1.00 76.94 205 ILE A CA 1
ATOM 1651 C C . ILE A 1 205 ? 11.042 -1.728 -8.226 1.00 76.94 205 ILE A C 1
ATOM 1653 O O . ILE A 1 205 ? 11.106 -2.708 -8.969 1.00 76.94 205 ILE A O 1
ATOM 1657 N N . LEU A 1 206 ? 9.890 -1.189 -7.834 1.00 72.31 206 LEU A N 1
ATOM 1658 C CA . LEU A 1 206 ? 8.580 -1.636 -8.272 1.00 72.31 206 LEU A CA 1
ATOM 1659 C C . LEU A 1 206 ? 8.085 -0.722 -9.376 1.00 72.31 206 LEU A C 1
ATOM 1661 O O . LEU A 1 206 ? 8.339 0.483 -9.360 1.00 72.31 206 LEU A O 1
ATOM 1665 N N . GLN A 1 207 ? 7.350 -1.283 -10.324 1.00 67.25 207 GLN A N 1
ATOM 1666 C CA . GLN A 1 207 ? 6.668 -0.440 -11.285 1.00 67.25 207 GLN A CA 1
ATOM 1667 C C . GLN A 1 207 ? 5.480 0.222 -10.591 1.00 67.25 207 GLN A C 1
ATOM 1669 O O . GLN A 1 207 ? 4.556 -0.468 -10.180 1.00 67.25 207 GLN A O 1
ATOM 1674 N N . GLN A 1 208 ? 5.511 1.553 -10.499 1.00 58.62 208 GLN A N 1
ATOM 1675 C CA . GLN A 1 208 ? 4.285 2.334 -10.377 1.00 58.62 208 GLN A CA 1
ATOM 1676 C C . GLN A 1 208 ? 3.534 2.110 -11.689 1.00 58.62 208 GLN A C 1
ATOM 1678 O O . GLN A 1 208 ? 4.067 2.401 -12.772 1.00 58.62 208 GLN A O 1
ATOM 1683 N N . MET A 1 209 ? 2.389 1.433 -11.622 1.00 56.09 209 MET A N 1
ATOM 1684 C CA . MET A 1 209 ? 1.559 1.196 -12.790 1.00 56.09 209 MET A CA 1
ATOM 1685 C C . MET A 1 209 ? 1.262 2.557 -13.413 1.00 56.09 209 MET A C 1
ATOM 1687 O O . MET A 1 209 ? 1.056 3.548 -12.727 1.00 56.09 209 MET A O 1
ATOM 1691 N N . VAL A 1 210 ? 1.307 2.604 -14.734 1.00 43.84 210 VAL A N 1
ATOM 1692 C CA . VAL A 1 210 ? 0.790 3.686 -15.570 1.00 43.84 210 VAL A CA 1
ATOM 1693 C C . VAL A 1 210 ? -0.204 2.967 -16.475 1.00 43.84 210 VAL A C 1
ATOM 1695 O O . VAL A 1 210 ? 0.120 1.849 -16.907 1.00 43.84 210 VAL A O 1
ATOM 1698 N N . PRO A 1 211 ? -1.400 3.516 -16.745 1.00 33.38 211 PRO A N 1
ATOM 1699 C CA . PRO A 1 211 ? -2.320 2.879 -17.670 1.00 33.38 211 PRO A CA 1
ATOM 1700 C C . PRO A 1 211 ? -1.587 2.640 -18.987 1.00 33.38 211 PRO A C 1
ATOM 1702 O O . PRO A 1 211 ? -0.952 3.547 -19.529 1.00 33.38 211 PRO A O 1
ATOM 1705 N N . ARG A 1 212 ? -1.642 1.408 -19.494 1.00 29.53 212 ARG A N 1
ATOM 1706 C CA . ARG A 1 212 ? -1.369 1.194 -20.911 1.00 29.53 212 ARG A CA 1
ATOM 1707 C C . ARG A 1 212 ? -2.543 1.841 -21.641 1.00 29.53 212 ARG A C 1
ATOM 1709 O O . ARG A 1 212 ? -3.655 1.331 -21.534 1.00 29.53 212 ARG A O 1
ATOM 1716 N N . CYS A 1 213 ? -2.303 2.992 -22.264 1.00 27.75 213 CYS A N 1
ATOM 1717 C CA . CYS A 1 213 ? -3.164 3.469 -23.339 1.00 27.75 213 CYS A CA 1
ATOM 1718 C C . CYS A 1 213 ? -3.170 2.444 -24.477 1.00 27.75 213 CYS A C 1
ATOM 1720 O O . CYS A 1 213 ? -2.101 1.826 -24.710 1.00 27.75 213 CYS A O 1
#

Secondary structure (DSSP, 8-state):
--HHHHHHHHHHHHHHHHT---PPPTT---GGG-TT-GGG---SPPS-S-HHHHHHHHHHHHHHHHHHTT--TTHHHHHHHHHHHHHHTB-TTT--BTTSHHHHHHHHHHHHHHT--TTSHHHHHHHHHHGGGEEE-SS-EEE-S---HHHHHHHHHHHHHHTT--TT-HHHHHHHHHHHHT-B-S--GGGGGSPTT----B--SS-------

Foldseek 3Di:
DDLVVCLQVLLVLLCVVLVDDDDDDPVDDDQVVDPPGPVVDDPQDDCDDDPVSVVVSVVVVVVVVCVVVVVPVCSVVSNVVSLVVQVVQQDPQQRATPQWQNSRVSNLVSVVSVPDDCPPSNNVRNVVVQCVQWDDDPPDIDGHRHAFPLQVLVVVLVVCVVVVDDCPPPSNVVSVVVQQVQFDQDDDPVVVVDDPPDTRGDGDRGDPDGDDD

InterPro domains:
  IPR008930 Terpenoid cyclases/protein prenyltransferase alpha-alpha toroid [SSF48239] (1-139)
  IPR032696 Squalene cyclase, C-terminal [PF13243] (147-195)
  IPR032697 Squalene cyclase, N-terminal [PF13249] (1-138)

Solvent-accessible surface area (backbone atoms only — not comparable to full-atom values): 12754 Å² total; per-residue (Å²): 132,59,68,72,59,48,52,39,47,47,29,41,55,50,41,63,72,64,61,76,79,83,83,71,62,88,89,67,78,67,60,86,77,32,91,78,38,73,88,68,64,76,90,70,85,74,92,57,85,54,75,66,50,40,50,54,53,52,51,50,53,48,53,55,52,38,56,75,69,63,72,54,92,55,50,72,59,54,49,51,52,38,54,51,55,54,59,73,53,34,40,87,80,30,26,38,36,72,74,32,45,64,28,28,51,40,41,46,55,26,43,45,75,74,64,52,52,66,83,39,65,84,40,36,31,30,54,62,50,53,54,72,37,49,44,84,51,98,89,51,73,46,75,43,64,63,59,47,63,47,45,53,50,52,53,50,52,50,53,42,49,76,69,66,50,62,78,82,37,67,70,51,47,51,50,53,54,53,54,61,74,50,46,38,71,62,85,57,81,66,54,81,82,46,69,93,84,75,76,49,70,50,66,57,54,45,60,71,70,62,68,83,125